Protein AF-A0A0R3MNR2-F1 (afdb_monomer)

Sequence (216 aa):
MFRMFRRSLAVFAILAAIIIAANYTPLLFLHSDQDNCAFGPVSNEQYRAYLREAKNRQRTKWSAFSRDDQGIGRELRSRLSDMDADGATVYERIAIMHAILRAIGAEYLSTDGRTEADPFEGARKRRRDVEFHYRVDINRLVFFQPYPRQEWIIATIQDPDIPRPEITKLYGDRSISAAMVSIFDHPPLEFLTPSGQSCPPSPSPEAAARYQAKPK

pLDDT: mean 76.64, std 15.85, range [35.53, 97.81]

Solvent-accessible surface area (backbone atoms only — not comparable to full-atom values): 12356 Å² total; per-residue (Å²): 117,76,73,58,57,57,52,54,52,50,52,51,52,51,51,50,49,49,52,49,46,70,66,47,49,69,73,66,68,63,70,61,67,47,69,64,36,60,24,77,90,40,44,41,69,58,36,44,49,41,26,51,48,34,47,46,36,59,75,74,68,52,75,80,50,48,92,46,54,69,47,36,20,50,50,49,38,50,52,46,60,74,68,58,55,94,85,61,46,57,44,51,49,52,40,43,49,51,15,45,40,46,48,63,55,31,41,67,31,33,47,71,51,53,92,60,96,50,56,64,63,51,19,55,77,68,73,39,53,39,37,36,36,27,42,28,51,40,55,65,52,63,53,89,58,92,71,85,39,63,31,37,36,40,37,32,41,55,48,81,87,58,90,72,68,72,81,59,61,81,75,50,100,58,60,58,50,41,43,51,50,56,63,92,56,75,70,58,70,53,68,72,48,65,65,82,50,58,54,77,86,57,63,54,75,75,59,38,56,55,65,62,54,74,87,127

Radius of gyration: 20.12 Å; Cα contacts (8 Å, |Δi|>4): 292; chains: 1; bounding box: 70×40×53 Å

Nearest PDB structures (foldseek):
  2mab-assembly1_B  TM=4.133E-01  e=3.968E+00  Trichonephila antipodiana

Mean predicted aligned error: 9.87 Å

Structure (mmCIF, N/CA/C/O backbone):
data_AF-A0A0R3MNR2-F1
#
_entry.id   AF-A0A0R3MNR2-F1
#
loop_
_atom_site.group_PDB
_atom_site.id
_atom_site.type_symbol
_atom_site.label_atom_id
_atom_site.label_alt_id
_atom_site.label_comp_id
_atom_site.label_asym_id
_atom_site.label_entity_id
_atom_site.label_seq_id
_atom_site.pdbx_PDB_ins_code
_atom_site.Cartn_x
_atom_site.Cartn_y
_atom_site.Cartn_z
_atom_site.occupancy
_atom_site.B_iso_or_equiv
_atom_site.auth_seq_id
_atom_site.auth_comp_id
_atom_site.auth_asym_id
_atom_site.auth_atom_id
_atom_site.pdbx_PDB_model_num
ATOM 1 N N . MET A 1 1 ? 45.628 -11.496 -35.541 1.00 53.38 1 MET A N 1
ATOM 2 C CA . MET A 1 1 ? 44.150 -11.623 -35.494 1.00 53.38 1 MET A CA 1
ATOM 3 C C . MET A 1 1 ? 43.573 -11.897 -34.101 1.00 53.38 1 MET A C 1
ATOM 5 O O . MET A 1 1 ? 42.628 -11.215 -33.731 1.00 53.38 1 MET A O 1
ATOM 9 N N . PHE A 1 2 ? 44.141 -12.791 -33.279 1.00 54.56 2 PHE A N 1
ATOM 10 C CA . PHE A 1 2 ? 43.590 -13.136 -31.947 1.00 54.56 2 PHE A CA 1
ATOM 11 C C . PHE A 1 2 ? 43.457 -11.977 -30.928 1.00 54.56 2 PHE A C 1
ATOM 13 O O . PHE A 1 2 ? 42.582 -12.011 -30.065 1.00 54.56 2 PHE A O 1
ATOM 20 N N . ARG A 1 3 ? 44.281 -10.920 -31.022 1.00 53.53 3 ARG A N 1
ATOM 21 C CA . ARG A 1 3 ? 44.210 -9.747 -30.121 1.00 53.53 3 ARG A CA 1
ATOM 22 C C . ARG A 1 3 ? 43.017 -8.814 -30.386 1.00 53.53 3 ARG A C 1
ATOM 24 O O . ARG A 1 3 ? 42.572 -8.164 -29.446 1.00 53.53 3 ARG A O 1
ATOM 31 N N . MET A 1 4 ? 42.497 -8.745 -31.617 1.00 56.50 4 MET A N 1
ATOM 32 C CA . MET A 1 4 ? 41.322 -7.911 -31.935 1.00 56.50 4 MET A CA 1
ATOM 33 C C . MET A 1 4 ? 40.029 -8.549 -31.419 1.00 56.50 4 MET A C 1
ATOM 35 O O . MET A 1 4 ? 39.256 -7.875 -30.749 1.00 56.50 4 MET A O 1
ATOM 39 N N . PHE A 1 5 ? 39.853 -9.860 -31.612 1.00 56.31 5 PHE A N 1
ATOM 40 C CA . PHE A 1 5 ? 38.671 -10.592 -31.136 1.00 56.31 5 PHE A CA 1
ATOM 41 C C . PHE A 1 5 ? 38.479 -10.515 -29.614 1.00 56.31 5 PHE A C 1
ATOM 43 O O . PHE A 1 5 ? 37.359 -10.342 -29.137 1.00 56.31 5 PHE A O 1
ATOM 50 N N . ARG A 1 6 ? 39.572 -10.564 -28.838 1.00 63.09 6 ARG A N 1
ATOM 51 C CA . ARG A 1 6 ? 39.517 -10.408 -27.373 1.00 63.09 6 ARG A CA 1
ATOM 52 C C . ARG A 1 6 ? 39.057 -9.019 -26.922 1.00 63.09 6 ARG A C 1
ATOM 54 O O . ARG A 1 6 ? 38.398 -8.914 -25.894 1.00 63.09 6 ARG A O 1
ATOM 61 N N . ARG A 1 7 ? 39.387 -7.963 -27.675 1.00 68.81 7 ARG A N 1
ATOM 62 C CA . ARG A 1 7 ? 38.968 -6.589 -27.351 1.00 68.81 7 ARG A CA 1
ATOM 63 C C . ARG A 1 7 ? 37.484 -6.378 -27.637 1.00 68.81 7 ARG A C 1
ATOM 65 O O . ARG A 1 7 ? 36.794 -5.810 -26.801 1.00 68.81 7 ARG A O 1
ATOM 72 N N . SER A 1 8 ? 36.982 -6.900 -28.755 1.00 73.44 8 SER A N 1
ATOM 73 C CA . SER A 1 8 ? 35.558 -6.819 -29.099 1.00 73.44 8 SER A CA 1
ATOM 74 C C . SER A 1 8 ? 34.682 -7.568 -28.093 1.00 73.44 8 SER A C 1
ATOM 76 O O . SER A 1 8 ? 33.696 -7.015 -27.620 1.00 73.44 8 SER A O 1
ATOM 78 N N . LEU A 1 9 ? 35.074 -8.784 -27.693 1.00 80.44 9 LEU A N 1
ATOM 79 C CA . LEU A 1 9 ? 34.331 -9.563 -26.696 1.00 80.44 9 LEU A CA 1
ATOM 80 C C . LEU A 1 9 ? 34.280 -8.859 -25.330 1.00 80.44 9 LEU A C 1
ATOM 82 O O . LEU A 1 9 ? 33.235 -8.847 -24.686 1.00 80.44 9 LEU A O 1
ATOM 86 N N . ALA A 1 10 ? 35.385 -8.233 -24.909 1.00 81.88 10 ALA A N 1
ATOM 87 C CA . ALA A 1 10 ? 35.429 -7.464 -23.668 1.00 81.88 10 ALA A CA 1
ATOM 88 C C . ALA A 1 10 ? 34.484 -6.251 -23.709 1.00 81.88 10 ALA A C 1
ATOM 90 O O . ALA A 1 10 ? 33.764 -6.011 -22.746 1.00 81.88 10 ALA A O 1
ATOM 91 N N . VAL A 1 11 ? 34.427 -5.527 -24.832 1.00 85.00 11 VAL A N 1
ATOM 92 C CA . VAL A 1 11 ? 33.500 -4.395 -25.008 1.00 85.00 11 VAL A CA 1
ATOM 93 C C . VAL A 1 11 ? 32.041 -4.859 -24.970 1.00 85.00 11 VAL A C 1
ATOM 95 O O . VAL A 1 11 ? 31.233 -4.247 -24.276 1.00 85.00 11 VAL A O 1
ATOM 98 N N . PHE A 1 12 ? 31.702 -5.964 -25.643 1.00 85.38 12 PHE A N 1
ATOM 99 C CA . PHE A 1 12 ? 30.352 -6.537 -25.580 1.00 85.38 12 PHE A CA 1
ATOM 100 C C . PHE A 1 12 ? 29.976 -6.999 -24.169 1.00 85.38 12 PHE A C 1
ATOM 102 O O . PHE A 1 12 ? 28.865 -6.727 -23.723 1.00 85.38 12 PHE A O 1
ATOM 109 N N . ALA A 1 13 ? 30.892 -7.648 -23.447 1.00 85.56 13 ALA A N 1
ATOM 110 C CA . ALA A 1 13 ? 30.656 -8.065 -22.068 1.00 85.56 13 ALA A CA 1
ATOM 111 C C . ALA A 1 13 ? 30.448 -6.864 -21.131 1.00 85.56 13 ALA A C 1
ATOM 113 O O . ALA A 1 13 ? 29.560 -6.905 -20.284 1.00 85.56 13 ALA A O 1
ATOM 114 N N . ILE A 1 14 ? 31.209 -5.779 -21.312 1.00 87.50 14 ILE A N 1
ATOM 115 C CA . ILE A 1 14 ? 31.038 -4.532 -20.552 1.00 87.50 14 ILE A CA 1
ATOM 116 C C . ILE A 1 14 ? 29.681 -3.895 -20.861 1.00 87.50 14 ILE A C 1
ATOM 118 O O . ILE A 1 14 ? 28.956 -3.544 -19.936 1.00 87.50 14 ILE A O 1
ATOM 122 N N . LEU A 1 15 ? 29.294 -3.788 -22.135 1.00 84.38 15 LEU A N 1
ATOM 123 C CA . LEU A 1 15 ? 27.984 -3.255 -22.524 1.00 84.38 15 LEU A CA 1
ATOM 124 C C . LEU A 1 15 ? 26.838 -4.105 -21.967 1.00 84.38 15 LEU A C 1
ATOM 126 O O . LEU A 1 15 ? 25.892 -3.557 -21.409 1.00 84.38 15 LEU A O 1
ATOM 130 N N . ALA A 1 16 ? 26.939 -5.432 -22.051 1.00 82.12 16 ALA A N 1
ATOM 131 C CA . ALA A 1 16 ? 25.956 -6.340 -21.473 1.00 82.12 16 ALA A CA 1
ATOM 132 C C . ALA A 1 16 ? 25.876 -6.183 -19.948 1.00 82.12 16 ALA A C 1
ATOM 134 O O . ALA A 1 16 ? 24.779 -6.087 -19.408 1.00 82.12 16 ALA A O 1
ATOM 135 N N . ALA A 1 17 ? 27.014 -6.082 -19.257 1.00 81.56 17 ALA A N 1
ATOM 136 C CA . ALA A 1 17 ? 27.056 -5.845 -17.818 1.00 81.56 17 ALA A CA 1
ATOM 137 C C . ALA A 1 17 ? 26.463 -4.482 -17.434 1.00 81.56 17 ALA A C 1
ATOM 139 O O . ALA A 1 17 ? 25.746 -4.412 -16.445 1.00 81.56 17 ALA A O 1
ATOM 140 N N . ILE A 1 18 ? 26.692 -3.421 -18.218 1.00 80.44 18 ILE A N 1
ATOM 141 C CA . ILE A 1 18 ? 26.084 -2.098 -18.001 1.00 80.44 18 ILE A CA 1
ATOM 142 C C . ILE A 1 18 ? 24.574 -2.161 -18.218 1.00 80.44 18 ILE A C 1
ATOM 144 O O . ILE A 1 18 ? 23.830 -1.640 -17.398 1.00 80.44 18 ILE A O 1
ATOM 148 N N . ILE A 1 19 ? 24.105 -2.820 -19.281 1.00 75.25 19 ILE A N 1
ATOM 149 C CA . ILE A 1 19 ? 22.671 -2.986 -19.545 1.00 75.25 19 ILE A CA 1
ATOM 150 C C . ILE A 1 19 ? 22.031 -3.795 -18.415 1.00 75.25 19 ILE A C 1
ATOM 152 O O . ILE A 1 19 ? 21.012 -3.374 -17.877 1.00 75.25 19 ILE A O 1
ATOM 156 N N . ILE A 1 20 ? 22.638 -4.906 -17.993 1.00 72.12 20 ILE A N 1
ATOM 157 C CA . ILE A 1 20 ? 22.158 -5.699 -16.857 1.00 72.12 20 ILE A CA 1
ATOM 158 C C . ILE A 1 20 ? 22.193 -4.856 -15.576 1.00 72.12 20 ILE A C 1
ATOM 160 O O . ILE A 1 20 ? 21.193 -4.776 -14.881 1.00 72.12 20 ILE A O 1
ATOM 164 N N . ALA A 1 21 ? 23.273 -4.147 -15.264 1.00 68.62 21 ALA A N 1
ATOM 165 C CA . ALA A 1 21 ? 23.332 -3.300 -14.076 1.00 68.62 21 ALA A CA 1
ATOM 166 C C . ALA A 1 21 ? 22.266 -2.193 -14.120 1.00 68.62 21 ALA A C 1
ATOM 168 O O . ALA A 1 21 ? 21.512 -2.037 -13.167 1.00 68.62 21 ALA A O 1
ATOM 169 N N . ALA A 1 22 ? 22.114 -1.476 -15.231 1.00 65.50 22 ALA A N 1
ATOM 170 C CA . ALA A 1 22 ? 21.114 -0.421 -15.383 1.00 65.50 22 ALA A CA 1
ATOM 171 C C . ALA A 1 22 ? 19.675 -0.961 -15.303 1.00 65.50 22 ALA A C 1
ATOM 173 O O . ALA A 1 22 ? 18.781 -0.282 -14.791 1.00 65.50 22 ALA A O 1
ATOM 174 N N . ASN A 1 23 ? 19.446 -2.196 -15.761 1.00 63.75 23 ASN A N 1
ATOM 175 C CA . ASN A 1 23 ? 18.142 -2.843 -15.677 1.00 63.75 23 ASN A CA 1
ATOM 176 C C . ASN A 1 23 ? 17.875 -3.422 -14.277 1.00 63.75 23 ASN A C 1
ATOM 178 O O . ASN A 1 23 ? 16.789 -3.263 -13.736 1.00 63.75 23 ASN A O 1
ATOM 182 N N . TYR A 1 24 ? 18.853 -4.026 -13.618 1.00 63.38 24 TYR A N 1
ATOM 183 C CA . TYR A 1 24 ? 18.610 -4.786 -12.393 1.00 63.38 24 TYR A CA 1
ATOM 184 C C . TYR A 1 24 ? 18.980 -4.029 -11.105 1.00 63.38 24 TYR A C 1
ATOM 186 O O . TYR A 1 24 ? 18.498 -4.401 -10.043 1.00 63.38 24 TYR A O 1
ATOM 194 N N . THR A 1 25 ? 19.732 -2.923 -11.163 1.00 59.62 25 THR A N 1
ATOM 195 C CA . THR A 1 25 ? 20.062 -2.100 -9.975 1.00 59.62 25 THR A CA 1
ATOM 196 C C . THR A 1 25 ? 18.818 -1.564 -9.247 1.00 59.62 25 THR A C 1
ATOM 198 O O . THR A 1 25 ? 18.767 -1.687 -8.025 1.00 59.62 25 THR A O 1
ATOM 201 N N . PRO A 1 26 ? 17.760 -1.066 -9.922 1.00 57.12 26 PRO A N 1
ATOM 202 C CA . PRO A 1 26 ? 16.519 -0.680 -9.239 1.00 57.12 26 PRO A CA 1
ATOM 203 C C . PRO A 1 26 ? 15.814 -1.841 -8.523 1.00 57.12 26 PRO A C 1
ATOM 205 O O . PRO A 1 26 ? 15.103 -1.617 -7.551 1.00 57.12 26 PRO A O 1
ATOM 208 N N . LEU A 1 27 ? 16.043 -3.090 -8.948 1.00 55.19 27 LEU A N 1
ATOM 209 C CA . LEU A 1 27 ? 15.516 -4.273 -8.261 1.00 55.19 27 LEU A CA 1
ATOM 210 C C . LEU A 1 27 ? 16.277 -4.590 -6.963 1.00 55.19 27 LEU A C 1
ATOM 212 O O . LEU A 1 27 ? 15.741 -5.324 -6.132 1.00 55.19 27 LEU A O 1
ATOM 216 N N . LEU A 1 28 ? 17.489 -4.043 -6.794 1.00 54.34 28 LEU A N 1
ATOM 217 C CA . LEU A 1 28 ? 18.332 -4.193 -5.604 1.00 54.34 28 LEU A CA 1
ATOM 218 C C . LEU A 1 28 ? 18.049 -3.130 -4.533 1.00 54.34 28 LEU A C 1
ATOM 220 O O . LEU A 1 28 ? 18.380 -3.358 -3.371 1.00 54.34 28 LEU A O 1
ATOM 224 N N . PHE A 1 29 ? 17.393 -2.016 -4.884 1.00 56.44 29 PHE A N 1
ATOM 225 C CA . PHE A 1 29 ? 16.859 -1.044 -3.922 1.00 56.44 29 PHE A CA 1
ATOM 226 C C . PHE A 1 29 ? 15.592 -1.595 -3.254 1.00 56.44 29 PHE A C 1
ATOM 228 O O . PHE A 1 29 ? 14.466 -1.140 -3.444 1.00 56.44 29 PHE A O 1
ATOM 235 N N . LEU A 1 30 ? 15.793 -2.646 -2.468 1.00 60.19 30 LEU A N 1
ATOM 236 C CA . LEU A 1 30 ? 14.809 -3.208 -1.565 1.00 60.19 30 LEU A CA 1
ATOM 237 C C . LEU A 1 30 ? 14.831 -2.323 -0.320 1.00 60.19 30 LEU A C 1
ATOM 239 O O . LEU A 1 30 ? 15.640 -2.561 0.567 1.00 60.19 30 LEU A O 1
ATOM 243 N N . HIS A 1 31 ? 13.998 -1.282 -0.264 1.00 68.94 31 HIS A N 1
ATOM 244 C CA . HIS A 1 31 ? 13.819 -0.459 0.939 1.00 68.94 31 HIS A CA 1
ATOM 245 C C . HIS A 1 31 ? 13.258 -1.324 2.081 1.00 68.94 31 HIS A C 1
ATOM 247 O O . HIS A 1 31 ? 12.053 -1.346 2.334 1.00 68.94 31 HIS A O 1
ATOM 253 N N . SER A 1 32 ? 14.125 -2.116 2.716 1.00 76.31 32 SER A N 1
ATOM 254 C CA . SER A 1 32 ? 13.782 -3.112 3.735 1.00 76.31 32 SER A CA 1
ATOM 255 C C . SER A 1 32 ? 13.195 -2.475 4.981 1.00 76.31 32 SER A C 1
ATOM 257 O O . SER A 1 32 ? 12.468 -3.130 5.720 1.00 76.31 32 SER A O 1
ATOM 259 N N . ASP A 1 33 ? 13.467 -1.191 5.190 1.00 83.75 33 ASP A N 1
ATOM 260 C CA . ASP A 1 33 ? 12.947 -0.427 6.316 1.00 83.75 33 ASP A CA 1
ATOM 261 C C . ASP A 1 33 ? 11.413 -0.342 6.273 1.00 83.75 33 ASP A C 1
ATOM 263 O O . ASP A 1 33 ? 10.767 -0.377 7.318 1.00 83.75 33 ASP A O 1
ATOM 267 N N . GLN A 1 34 ? 10.806 -0.378 5.078 1.00 88.50 34 GLN A N 1
ATOM 268 C CA . GLN A 1 34 ? 9.345 -0.413 4.911 1.00 88.50 34 GLN A CA 1
ATOM 269 C C . GLN A 1 34 ? 8.722 -1.777 5.279 1.00 88.50 34 GLN A C 1
ATOM 271 O O . GLN A 1 34 ? 7.514 -1.903 5.480 1.00 88.50 34 GLN A O 1
ATOM 276 N N . ASP A 1 35 ? 9.533 -2.829 5.416 1.00 91.06 35 ASP A N 1
ATOM 277 C CA . ASP A 1 35 ? 9.077 -4.127 5.930 1.00 91.06 35 ASP A CA 1
ATOM 278 C C . ASP A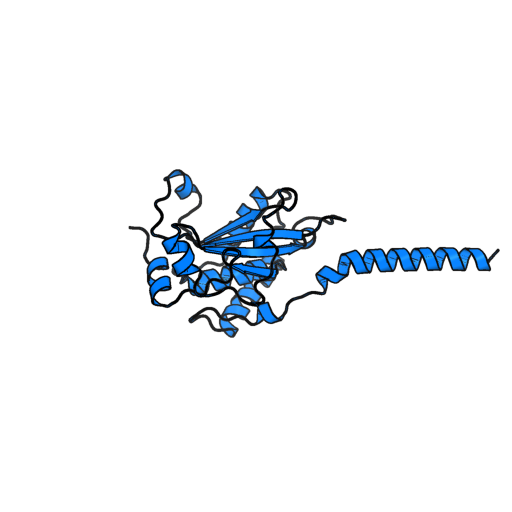 1 35 ? 9.053 -4.135 7.480 1.00 91.06 35 ASP A C 1
ATOM 280 O O . ASP A 1 35 ? 8.593 -5.106 8.089 1.00 91.06 35 ASP A O 1
ATOM 284 N N . ASN A 1 36 ? 9.486 -3.039 8.124 1.00 93.69 36 ASN A N 1
ATOM 285 C CA . ASN A 1 36 ? 9.532 -2.865 9.579 1.00 93.69 36 ASN A CA 1
ATOM 286 C C . ASN A 1 36 ? 8.519 -1.829 10.126 1.00 93.69 36 ASN A C 1
ATOM 288 O O . ASN A 1 36 ? 8.674 -1.334 11.241 1.00 93.69 36 ASN A O 1
ATOM 292 N N . CYS A 1 37 ? 7.456 -1.527 9.377 1.00 94.00 37 CYS A N 1
ATOM 293 C CA . CYS A 1 37 ? 6.426 -0.567 9.787 1.00 94.00 37 CYS A CA 1
ATOM 294 C C . CYS A 1 37 ? 5.511 -1.060 10.920 1.00 94.00 37 CYS A C 1
ATOM 296 O O . CYS A 1 37 ? 5.393 -2.262 11.168 1.00 94.00 37 CYS A O 1
ATOM 298 N N . ALA A 1 38 ? 4.842 -0.112 11.579 1.00 94.31 38 ALA A N 1
ATOM 299 C CA . ALA A 1 38 ? 3.740 -0.319 12.517 1.00 94.31 38 ALA A CA 1
ATOM 300 C C . ALA A 1 38 ? 2.627 0.698 12.214 1.00 94.31 38 ALA A C 1
ATOM 302 O O . ALA A 1 38 ? 2.918 1.791 11.723 1.00 94.31 38 ALA A O 1
ATOM 303 N N . PHE A 1 39 ? 1.371 0.342 12.493 1.00 93.62 39 PHE A N 1
ATOM 304 C CA . PHE A 1 39 ? 0.206 1.134 12.089 1.00 93.62 39 PHE A CA 1
ATOM 305 C C . PHE A 1 39 ? -0.785 1.299 13.242 1.00 93.62 39 PHE A C 1
ATOM 307 O O . PHE A 1 39 ? -1.653 0.452 13.453 1.00 93.62 39 PHE A O 1
ATOM 314 N N . GLY A 1 40 ? -0.649 2.380 14.013 1.00 91.19 40 GLY A N 1
ATOM 315 C CA . GLY A 1 40 ? -1.447 2.596 15.223 1.00 91.19 40 GLY A CA 1
ATOM 316 C C . GLY A 1 40 ? -1.344 1.394 16.184 1.00 91.19 40 GLY A C 1
ATOM 317 O O . GLY A 1 40 ? -0.238 1.091 16.629 1.00 91.19 40 GLY A O 1
ATOM 318 N N . PRO A 1 41 ? -2.450 0.689 16.499 1.00 95.06 41 PRO A N 1
ATOM 319 C CA . PRO A 1 41 ? -2.441 -0.510 17.339 1.00 95.06 41 PRO A CA 1
ATOM 320 C C . PRO A 1 41 ? -1.863 -1.760 16.649 1.00 95.06 41 PRO A C 1
ATOM 322 O O . PRO A 1 41 ? -1.574 -2.741 17.331 1.00 95.06 41 PRO A O 1
ATOM 325 N N . VAL A 1 42 ? -1.685 -1.757 15.323 1.00 96.19 42 VAL A N 1
ATOM 326 C CA . VAL A 1 42 ? -1.079 -2.881 14.596 1.00 96.19 42 VAL A CA 1
ATOM 327 C C . VAL A 1 42 ? 0.430 -2.844 14.803 1.00 96.19 42 VAL A C 1
ATOM 329 O O . VAL A 1 42 ? 1.134 -1.989 14.256 1.00 96.19 42 VAL A O 1
ATOM 332 N N . SER A 1 43 ? 0.932 -3.793 15.591 1.00 96.88 43 SER A N 1
ATOM 333 C CA . SER A 1 43 ? 2.360 -3.921 15.876 1.00 96.88 43 SER A CA 1
ATOM 334 C C . SER A 1 43 ? 3.160 -4.298 14.625 1.00 96.88 43 SER A C 1
ATOM 336 O O . SER A 1 43 ? 2.622 -4.816 13.641 1.00 96.88 43 SER A O 1
ATOM 338 N N . ASN A 1 44 ? 4.481 -4.101 14.674 1.00 96.81 44 ASN A N 1
ATOM 339 C CA . ASN A 1 44 ? 5.351 -4.547 13.589 1.00 96.81 44 ASN A CA 1
ATOM 340 C C . ASN A 1 44 ? 5.245 -6.058 13.328 1.00 96.81 44 ASN A C 1
ATOM 342 O O . ASN A 1 44 ? 5.229 -6.490 12.177 1.00 96.81 44 ASN A O 1
ATOM 346 N N . GLU A 1 45 ? 5.146 -6.867 14.382 1.00 97.56 45 GLU A N 1
ATOM 347 C CA . GLU A 1 45 ? 5.020 -8.317 14.252 1.00 97.56 45 GLU A CA 1
ATOM 348 C C . GLU A 1 45 ? 3.743 -8.704 13.497 1.00 97.56 45 GLU A C 1
ATOM 350 O O . GLU A 1 45 ? 3.796 -9.502 12.556 1.00 97.56 45 GLU A O 1
ATOM 355 N N . GLN A 1 46 ? 2.617 -8.073 13.844 1.00 97.38 46 GLN A N 1
ATOM 356 C CA . GLN A 1 46 ? 1.340 -8.293 13.170 1.00 97.38 46 GLN A CA 1
ATOM 357 C C . GLN A 1 46 ? 1.396 -7.841 11.704 1.00 97.38 46 GLN A C 1
ATOM 359 O O . GLN A 1 46 ? 0.996 -8.586 10.810 1.00 97.38 46 GLN A O 1
ATOM 364 N N . TYR A 1 47 ? 1.978 -6.673 11.423 1.00 97.38 47 TYR A N 1
ATOM 365 C CA . TYR A 1 47 ? 2.202 -6.226 10.046 1.00 97.38 47 TYR A CA 1
ATOM 366 C C . TYR A 1 47 ? 3.070 -7.213 9.245 1.00 97.38 47 TYR A C 1
ATOM 368 O O . TYR A 1 47 ? 2.734 -7.579 8.116 1.00 97.38 47 TYR A O 1
ATOM 376 N N . ARG A 1 48 ? 4.162 -7.721 9.826 1.00 97.00 48 ARG A N 1
ATOM 377 C CA . ARG A 1 48 ? 5.022 -8.716 9.167 1.00 97.00 48 ARG A CA 1
ATOM 378 C C . ARG A 1 48 ? 4.304 -10.041 8.929 1.00 97.00 48 ARG A C 1
ATOM 380 O O . ARG A 1 48 ? 4.655 -10.747 7.979 1.00 97.00 48 ARG A O 1
ATOM 387 N N . ALA A 1 49 ? 3.311 -10.391 9.746 1.00 97.81 49 ALA A N 1
ATOM 388 C CA . ALA A 1 49 ? 2.427 -11.517 9.472 1.00 97.81 49 ALA A CA 1
ATOM 389 C C . ALA A 1 49 ? 1.578 -11.259 8.214 1.00 97.81 49 ALA A C 1
ATOM 391 O O . ALA A 1 49 ? 1.583 -12.103 7.317 1.00 97.81 49 ALA A O 1
ATOM 392 N N . TYR A 1 50 ? 0.970 -10.072 8.075 1.00 97.31 50 TYR A N 1
ATOM 393 C CA . TYR A 1 50 ? 0.252 -9.685 6.851 1.00 97.31 50 TYR A CA 1
ATOM 394 C C . TYR A 1 50 ? 1.157 -9.703 5.615 1.00 97.31 50 TYR A C 1
ATOM 396 O O . TYR A 1 50 ? 0.789 -10.280 4.594 1.00 97.31 50 TYR A O 1
ATOM 404 N N . LEU A 1 51 ? 2.372 -9.154 5.699 1.00 97.00 51 LEU A N 1
ATOM 405 C CA . LEU A 1 51 ? 3.325 -9.161 4.582 1.00 97.00 51 LEU A CA 1
ATOM 406 C C . LEU A 1 51 ? 3.723 -10.580 4.161 1.00 97.00 51 LEU A C 1
ATOM 408 O O . LEU A 1 51 ? 3.835 -10.880 2.971 1.00 97.00 51 LEU A O 1
ATOM 412 N N . ARG A 1 52 ? 3.948 -11.468 5.132 1.00 97.31 52 ARG A N 1
ATOM 413 C CA . ARG A 1 52 ? 4.278 -12.871 4.866 1.00 97.31 52 ARG A CA 1
ATOM 414 C C . ARG A 1 52 ? 3.121 -13.586 4.183 1.00 97.31 52 ARG A C 1
ATOM 416 O O . ARG A 1 52 ? 3.359 -14.309 3.218 1.00 97.31 52 ARG A O 1
ATOM 423 N N . GLU A 1 53 ? 1.901 -13.347 4.649 1.00 97.62 53 GLU A N 1
ATOM 424 C CA . GLU A 1 53 ? 0.693 -13.912 4.059 1.00 97.62 53 GLU A CA 1
ATOM 425 C C . GLU A 1 53 ? 0.470 -13.393 2.633 1.00 97.62 53 GLU A C 1
ATOM 427 O O . GLU A 1 53 ? 0.271 -14.189 1.717 1.00 97.62 53 GLU A O 1
ATOM 432 N N . ALA A 1 54 ? 0.630 -12.089 2.395 1.00 96.44 54 ALA A N 1
ATOM 433 C CA . ALA A 1 54 ? 0.565 -11.506 1.056 1.00 96.44 54 ALA A CA 1
ATOM 434 C C . ALA A 1 54 ? 1.604 -12.136 0.107 1.00 96.44 54 ALA A C 1
ATOM 436 O O . ALA A 1 54 ? 1.263 -12.578 -0.990 1.00 96.44 54 ALA A O 1
ATOM 437 N N . LYS A 1 55 ? 2.866 -12.266 0.546 1.00 95.25 55 LYS A N 1
ATOM 438 C CA . LYS A 1 55 ? 3.939 -12.934 -0.222 1.00 95.25 55 LYS A CA 1
ATOM 439 C C . LYS A 1 55 ? 3.662 -14.424 -0.453 1.00 95.25 55 LYS A C 1
ATOM 441 O O . LYS A 1 55 ? 4.163 -14.994 -1.424 1.00 95.25 55 LYS A O 1
ATOM 446 N N . ASN A 1 56 ? 2.943 -15.086 0.452 1.00 97.00 56 ASN A N 1
ATOM 447 C CA . ASN A 1 56 ? 2.538 -16.481 0.295 1.00 97.00 56 ASN A CA 1
ATOM 448 C C . ASN A 1 56 ? 1.425 -16.608 -0.753 1.00 97.00 56 ASN A C 1
ATOM 450 O O . ASN A 1 56 ? 1.561 -17.378 -1.703 1.00 97.00 56 ASN A O 1
ATOM 454 N N . ARG A 1 57 ? 0.368 -15.796 -0.646 1.00 97.06 57 ARG A N 1
ATOM 455 C CA . ARG A 1 57 ? -0.750 -15.785 -1.602 1.00 97.06 57 ARG A CA 1
ATOM 456 C C . ARG A 1 57 ? -0.326 -15.358 -2.994 1.00 97.06 57 ARG A C 1
ATOM 458 O O . ARG A 1 57 ? -0.766 -15.971 -3.957 1.00 97.06 57 ARG A O 1
ATOM 465 N N . GLN A 1 58 ? 0.588 -14.400 -3.117 1.00 93.19 58 GLN A N 1
ATOM 466 C CA . GLN A 1 58 ? 1.184 -14.036 -4.404 1.00 93.19 58 GLN A CA 1
ATOM 467 C C . GLN A 1 58 ? 1.849 -15.230 -5.104 1.00 93.19 58 GLN A C 1
ATOM 469 O O . GLN A 1 58 ? 1.844 -15.298 -6.327 1.00 93.19 58 GLN A O 1
ATOM 474 N N . ARG A 1 59 ? 2.423 -16.170 -4.341 1.00 91.38 59 ARG A N 1
ATOM 475 C CA . ARG A 1 59 ? 3.093 -17.359 -4.886 1.00 91.38 59 ARG A CA 1
ATOM 476 C C . ARG A 1 59 ? 2.148 -18.528 -5.146 1.00 91.38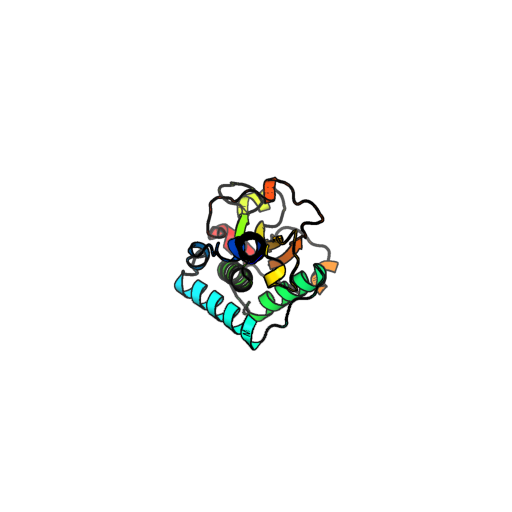 59 ARG A C 1
ATOM 478 O O . ARG A 1 59 ? 2.442 -19.341 -6.013 1.00 91.38 59 ARG A O 1
ATOM 485 N N . THR A 1 60 ? 1.067 -18.644 -4.378 1.00 94.00 60 THR A N 1
ATOM 486 C CA . THR A 1 60 ? 0.248 -19.870 -4.335 1.00 94.00 60 THR A CA 1
ATOM 487 C C . THR A 1 60 ? -1.188 -19.697 -4.818 1.00 94.00 60 THR A C 1
ATOM 489 O O . THR A 1 60 ? -1.805 -20.684 -5.207 1.00 94.00 60 THR A O 1
ATOM 492 N N . LYS A 1 61 ? -1.736 -18.477 -4.789 1.00 94.69 61 LYS A N 1
ATOM 493 C CA . LYS A 1 61 ? -3.174 -18.225 -4.968 1.00 94.69 61 LYS A CA 1
ATOM 494 C C . LYS A 1 61 ? -3.488 -17.134 -5.986 1.00 94.69 61 LYS A C 1
ATOM 496 O O . LYS A 1 61 ? -4.381 -17.313 -6.807 1.00 94.69 61 LYS A O 1
ATOM 501 N N . TRP A 1 62 ? -2.831 -15.982 -5.899 1.00 94.00 62 TRP A N 1
ATOM 502 C CA . TRP A 1 62 ? -3.158 -14.844 -6.753 1.00 94.00 62 TRP A CA 1
ATOM 503 C C . TRP A 1 62 ? -2.652 -15.069 -8.169 1.00 94.00 62 TRP A C 1
ATOM 505 O O . TRP A 1 62 ? -1.505 -15.461 -8.379 1.00 94.00 62 TRP A O 1
ATOM 515 N N . SER A 1 63 ? -3.510 -14.778 -9.141 1.00 89.25 63 SER A N 1
ATOM 516 C CA . SER A 1 63 ? -3.122 -14.777 -10.541 1.00 89.25 63 SER A CA 1
ATOM 517 C C . SER A 1 63 ? -2.086 -13.688 -10.825 1.00 89.25 63 SER A C 1
ATOM 519 O O . SER A 1 63 ? -1.985 -12.678 -10.112 1.00 89.25 63 SER A O 1
ATOM 521 N N . ALA A 1 64 ? -1.342 -13.898 -11.913 1.00 87.31 64 ALA A N 1
ATOM 522 C CA . ALA A 1 64 ? -0.539 -12.850 -12.526 1.00 87.31 64 ALA A CA 1
ATOM 523 C C . ALA A 1 64 ? -1.407 -11.625 -12.834 1.00 87.31 64 ALA A C 1
ATOM 525 O O . ALA A 1 64 ? -2.624 -11.749 -12.999 1.00 87.31 64 ALA A O 1
ATOM 526 N N . PHE A 1 65 ? -0.768 -10.459 -12.886 1.00 86.12 65 PHE A N 1
ATOM 527 C CA . PHE A 1 65 ? -1.486 -9.242 -13.204 1.00 86.12 65 PHE A CA 1
ATOM 528 C C . PHE A 1 65 ? -1.897 -9.183 -14.682 1.00 86.12 65 PHE A C 1
ATOM 530 O O . PHE A 1 65 ? -1.242 -9.761 -15.554 1.00 86.12 65 PHE A O 1
ATOM 537 N N . SER A 1 66 ? -2.966 -8.445 -14.957 1.00 83.69 66 SER A N 1
ATOM 538 C CA . SER A 1 66 ? -3.369 -8.026 -16.297 1.00 83.69 66 SER A CA 1
ATOM 539 C C . SER A 1 66 ? -2.332 -7.079 -16.923 1.00 83.69 66 SER A C 1
ATOM 541 O O . SER A 1 66 ? -1.483 -6.514 -16.238 1.00 83.69 66 SER A O 1
ATOM 543 N N . ARG A 1 67 ? -2.385 -6.911 -18.253 1.00 78.31 67 ARG A N 1
ATOM 544 C CA . ARG A 1 67 ? -1.472 -6.023 -19.008 1.00 78.31 67 ARG A CA 1
ATOM 545 C C . ARG A 1 67 ? -1.939 -4.573 -19.093 1.00 78.31 67 ARG A C 1
ATOM 547 O O . ARG A 1 67 ? -1.182 -3.745 -19.583 1.00 78.31 67 ARG A O 1
ATOM 554 N N . ASP A 1 68 ? -3.161 -4.294 -18.659 1.00 79.06 68 ASP A N 1
ATOM 555 C CA . ASP A 1 68 ? -3.759 -2.965 -18.631 1.00 79.06 68 ASP A CA 1
ATOM 556 C C . ASP A 1 68 ? -3.982 -2.480 -17.192 1.00 79.06 68 ASP A C 1
ATOM 558 O O . ASP A 1 68 ? -4.294 -3.264 -16.288 1.00 79.06 68 ASP A O 1
ATOM 562 N N . ASP A 1 69 ? -3.876 -1.167 -17.000 1.00 72.12 69 ASP A N 1
ATOM 563 C CA . ASP A 1 69 ? -3.970 -0.498 -15.698 1.00 72.12 69 ASP A CA 1
ATOM 564 C C . ASP A 1 69 ? -5.301 -0.779 -14.989 1.00 72.12 69 ASP A C 1
ATOM 566 O O . ASP A 1 69 ? -5.350 -0.969 -13.769 1.00 72.12 69 ASP A O 1
ATOM 570 N N . GLN A 1 70 ? -6.403 -0.853 -15.746 1.00 75.94 70 GLN A N 1
ATOM 571 C CA . GLN A 1 70 ? -7.722 -1.137 -15.180 1.00 75.94 70 GLN A CA 1
ATOM 572 C C . GLN A 1 70 ? -7.792 -2.559 -14.615 1.00 75.94 70 GLN A C 1
ATOM 574 O O . GLN A 1 70 ? -8.361 -2.770 -13.539 1.00 75.94 70 GLN A O 1
ATOM 579 N N . GLY A 1 71 ? -7.226 -3.534 -15.327 1.00 80.06 71 GLY A N 1
ATOM 580 C CA . GLY A 1 71 ? -7.067 -4.909 -14.870 1.00 80.06 71 GLY A CA 1
ATOM 581 C C . GLY A 1 71 ? -6.226 -5.002 -13.607 1.00 80.06 71 GLY A C 1
ATOM 582 O O . GLY A 1 71 ? -6.683 -5.594 -12.627 1.00 80.06 71 GLY A O 1
ATOM 583 N N . ILE A 1 72 ? -5.084 -4.314 -13.571 1.00 80.12 72 ILE A N 1
ATOM 584 C CA . ILE A 1 72 ? -4.218 -4.277 -12.386 1.00 80.12 72 ILE A CA 1
ATOM 585 C C . ILE A 1 72 ? -4.957 -3.685 -11.183 1.00 80.12 72 ILE A C 1
ATOM 587 O O . ILE A 1 72 ? -4.960 -4.277 -10.103 1.00 80.12 72 ILE A O 1
ATOM 591 N N . GLY A 1 73 ? -5.662 -2.565 -11.361 1.00 79.06 73 GLY A N 1
ATOM 592 C CA . GLY A 1 73 ? -6.470 -1.963 -10.299 1.00 79.06 73 GLY A CA 1
ATOM 593 C C . GLY A 1 73 ? -7.605 -2.874 -9.808 1.00 79.06 73 GLY A C 1
ATOM 594 O O . GLY A 1 73 ? -7.917 -2.896 -8.615 1.00 79.06 73 GLY A O 1
ATOM 595 N N . ARG A 1 74 ? -8.243 -3.656 -10.693 1.00 81.62 74 ARG A N 1
ATOM 596 C CA . ARG A 1 74 ? -9.234 -4.678 -10.290 1.00 81.62 74 ARG A CA 1
ATOM 597 C C . ARG A 1 74 ? -8.589 -5.792 -9.470 1.00 81.62 74 ARG A C 1
ATOM 599 O O . ARG A 1 74 ? -9.136 -6.186 -8.443 1.00 81.62 74 ARG A O 1
ATOM 606 N N . GLU A 1 75 ? -7.428 -6.278 -9.887 1.00 87.00 75 GLU A N 1
ATOM 607 C CA . GLU A 1 75 ? -6.718 -7.360 -9.205 1.00 87.00 75 GLU A CA 1
ATOM 608 C C . GLU A 1 75 ? -6.174 -6.914 -7.847 1.00 87.00 75 GLU A C 1
ATOM 610 O O . GLU A 1 75 ? -6.342 -7.637 -6.870 1.00 87.00 75 GLU A O 1
ATOM 615 N N . LEU A 1 76 ? -5.608 -5.707 -7.733 1.00 86.75 76 LEU A N 1
ATOM 616 C CA . LEU A 1 76 ? -5.199 -5.138 -6.444 1.00 86.75 76 LEU A CA 1
ATOM 617 C C . LEU A 1 76 ? -6.379 -5.048 -5.473 1.00 86.75 76 LEU A C 1
ATOM 619 O O . LEU A 1 76 ? -6.263 -5.478 -4.325 1.00 86.75 76 LEU A O 1
ATOM 623 N N . ARG A 1 77 ? -7.538 -4.568 -5.941 1.00 84.00 77 ARG A N 1
ATOM 624 C CA . ARG A 1 77 ? -8.769 -4.548 -5.138 1.00 84.00 77 ARG A CA 1
ATOM 625 C C . ARG A 1 77 ? -9.229 -5.948 -4.748 1.00 84.00 77 ARG A C 1
ATOM 627 O O . ARG A 1 77 ? -9.617 -6.152 -3.604 1.00 84.00 77 ARG A O 1
ATOM 634 N N . SER A 1 78 ? -9.140 -6.924 -5.651 1.00 85.44 78 SER A N 1
ATOM 635 C CA . SER A 1 78 ? -9.464 -8.319 -5.334 1.00 85.44 78 SER A CA 1
ATOM 636 C C . SER A 1 78 ? -8.522 -8.909 -4.281 1.00 85.44 78 SER A C 1
ATOM 638 O O . SER A 1 78 ? -8.974 -9.665 -3.427 1.00 85.44 78 SER A O 1
ATOM 640 N N . ARG A 1 79 ? -7.227 -8.574 -4.313 1.00 90.25 79 ARG A N 1
ATOM 641 C CA . ARG A 1 79 ? -6.234 -9.034 -3.325 1.00 90.25 79 ARG A CA 1
ATOM 642 C C . ARG A 1 79 ? -6.459 -8.401 -1.962 1.00 90.25 79 ARG A C 1
ATOM 644 O O . ARG A 1 79 ? -6.392 -9.098 -0.954 1.00 90.25 79 ARG A O 1
ATOM 651 N N . LEU A 1 80 ? -6.784 -7.107 -1.940 1.00 87.81 80 LEU A N 1
ATOM 652 C CA . LEU A 1 80 ? -7.227 -6.436 -0.724 1.00 87.81 80 LEU A CA 1
ATOM 653 C C . LEU A 1 80 ? -8.484 -7.115 -0.191 1.00 87.81 80 LEU A C 1
ATOM 655 O O . LEU A 1 80 ? -8.509 -7.498 0.968 1.00 87.81 80 LEU A O 1
ATOM 659 N N . SER A 1 81 ? -9.46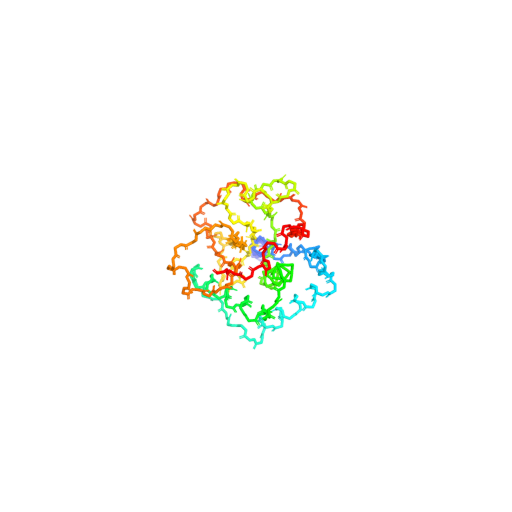2 -7.374 -1.060 1.00 85.94 81 SER A N 1
ATOM 660 C CA . SER A 1 81 ? -10.706 -8.041 -0.692 1.00 85.94 81 SER A CA 1
ATOM 661 C C . SER A 1 81 ? -10.511 -9.437 -0.093 1.00 85.94 81 SER A C 1
ATOM 663 O O . SER A 1 81 ? -11.312 -9.868 0.730 1.00 85.94 81 SER A O 1
ATOM 665 N N . ASP A 1 82 ? -9.483 -10.148 -0.549 1.00 90.62 82 ASP A N 1
ATOM 666 C CA . ASP A 1 82 ? -9.130 -11.502 -0.129 1.00 90.62 82 ASP A CA 1
ATOM 667 C C . ASP A 1 82 ? -8.411 -11.537 1.233 1.00 90.62 82 ASP A C 1
ATOM 669 O O . ASP A 1 82 ? -8.514 -12.526 1.961 1.00 90.62 82 ASP A O 1
ATOM 673 N N . MET A 1 83 ? -7.664 -10.484 1.582 1.00 90.62 83 MET A N 1
ATOM 674 C CA . MET A 1 83 ? -6.933 -10.385 2.855 1.00 90.62 83 MET A CA 1
ATOM 675 C C . MET A 1 83 ? -7.666 -9.590 3.937 1.00 90.62 83 MET A C 1
ATOM 677 O O . MET A 1 83 ? -7.425 -9.810 5.120 1.00 90.62 83 MET A O 1
ATOM 681 N N . ASP A 1 84 ? -8.522 -8.658 3.538 1.00 84.94 84 ASP A N 1
ATOM 682 C CA . ASP A 1 84 ? -9.304 -7.800 4.419 1.00 84.94 84 ASP A CA 1
ATOM 683 C C . ASP A 1 84 ? -10.464 -8.595 5.029 1.00 84.94 84 ASP A C 1
ATOM 685 O O . ASP A 1 84 ? -11.458 -8.885 4.355 1.00 84.94 84 ASP A O 1
ATOM 689 N N . ALA A 1 85 ? -10.287 -8.980 6.294 1.00 78.25 85 ALA A N 1
ATOM 690 C CA . ALA A 1 85 ? -11.270 -9.719 7.071 1.00 78.25 85 ALA A CA 1
ATOM 691 C C . ALA A 1 85 ? -12.481 -8.846 7.436 1.00 78.25 85 ALA A C 1
ATOM 693 O O . ALA A 1 85 ? -12.371 -7.630 7.625 1.00 78.25 85 ALA A O 1
ATOM 694 N N . ASP A 1 86 ? -13.641 -9.482 7.600 1.00 76.69 86 ASP A N 1
ATOM 695 C CA . ASP A 1 86 ? -14.836 -8.799 8.090 1.00 76.69 86 ASP A CA 1
ATOM 696 C C . ASP A 1 86 ? -14.565 -8.185 9.471 1.00 76.69 86 ASP A C 1
ATOM 698 O O . ASP A 1 86 ? -14.145 -8.865 10.406 1.00 76.69 86 ASP A O 1
ATOM 702 N N . GLY A 1 87 ? -14.798 -6.876 9.593 1.00 76.31 87 GLY A N 1
ATOM 703 C CA . GLY A 1 87 ? -14.549 -6.128 10.828 1.00 76.31 87 GLY A CA 1
ATOM 704 C C . GLY A 1 87 ? -13.125 -5.592 11.002 1.00 76.31 87 GLY A C 1
ATOM 705 O O . GLY A 1 87 ? -12.859 -4.984 12.036 1.00 76.31 87 GLY A O 1
ATOM 706 N N . ALA A 1 88 ? -12.234 -5.745 10.012 1.00 84.12 88 ALA A N 1
ATOM 707 C CA . ALA A 1 88 ? -10.905 -5.139 10.066 1.00 84.12 88 ALA A CA 1
ATOM 708 C C . ALA A 1 88 ? -10.988 -3.619 10.283 1.00 84.12 88 ALA A C 1
ATOM 710 O O . ALA A 1 88 ? -11.718 -2.901 9.583 1.00 84.12 88 ALA A O 1
ATOM 711 N N . THR A 1 89 ? -10.211 -3.132 11.247 1.00 89.50 89 THR A N 1
ATOM 712 C CA . THR A 1 89 ? -10.098 -1.706 11.573 1.00 89.50 89 THR A CA 1
ATOM 713 C C . THR A 1 89 ? -9.382 -0.941 10.458 1.00 89.50 89 THR A C 1
ATOM 715 O O . THR A 1 89 ? -8.635 -1.520 9.670 1.00 89.50 89 THR A O 1
ATOM 718 N N . VAL A 1 90 ? -9.537 0.387 10.396 1.00 87.06 90 VAL A N 1
ATOM 719 C CA . VAL A 1 90 ? -8.804 1.216 9.413 1.00 87.06 90 VAL A CA 1
ATOM 720 C C . VAL A 1 90 ? -7.283 1.016 9.490 1.00 87.06 90 VAL A C 1
ATOM 722 O O . VAL A 1 90 ? -6.615 0.983 8.461 1.00 87.06 90 VAL A O 1
ATOM 725 N N . TYR A 1 91 ? -6.745 0.796 10.693 1.00 91.94 91 TYR A N 1
ATOM 726 C CA . TYR A 1 91 ? -5.329 0.506 10.917 1.00 91.94 91 TYR A CA 1
ATOM 727 C C . TYR A 1 91 ? -4.892 -0.804 10.263 1.00 91.94 91 TYR A C 1
ATOM 729 O O . TYR A 1 91 ? -3.896 -0.842 9.543 1.00 91.94 91 TYR A O 1
ATOM 737 N N . GLU A 1 92 ? -5.661 -1.874 10.471 1.00 92.12 92 GLU A N 1
ATOM 738 C CA . GLU A 1 92 ? -5.403 -3.172 9.846 1.00 92.12 92 GLU A CA 1
ATOM 739 C C . GLU A 1 92 ? -5.545 -3.094 8.335 1.00 92.12 92 GLU A C 1
ATOM 741 O O . GLU A 1 92 ? -4.713 -3.639 7.619 1.00 92.12 92 GLU A O 1
ATOM 746 N N . ARG A 1 93 ? -6.541 -2.361 7.837 1.00 90.69 93 ARG A N 1
ATOM 747 C CA . ARG A 1 93 ? -6.737 -2.178 6.402 1.00 90.69 93 ARG A CA 1
ATOM 748 C C . ARG A 1 93 ? -5.565 -1.426 5.754 1.00 90.69 93 ARG A C 1
ATOM 750 O O . ARG A 1 93 ? -5.100 -1.858 4.700 1.00 90.69 93 ARG A O 1
ATOM 757 N N . ILE A 1 94 ? -5.030 -0.376 6.394 1.00 91.56 94 ILE A N 1
ATOM 758 C CA . ILE A 1 94 ? -3.791 0.301 5.954 1.00 91.56 94 ILE A CA 1
ATOM 759 C C . ILE A 1 94 ? -2.622 -0.688 5.945 1.00 91.56 94 ILE A C 1
ATOM 761 O O . ILE A 1 94 ? -1.908 -0.787 4.947 1.00 91.56 94 ILE A O 1
ATOM 765 N N . ALA A 1 95 ? -2.445 -1.445 7.030 1.00 94.38 95 ALA A N 1
ATOM 766 C CA . ALA A 1 95 ? -1.355 -2.404 7.164 1.00 94.38 95 ALA A CA 1
ATOM 767 C C . ALA A 1 95 ? -1.424 -3.518 6.103 1.00 94.38 95 ALA A C 1
ATOM 769 O O . ALA A 1 95 ? -0.405 -3.862 5.505 1.00 94.38 95 ALA A O 1
ATOM 770 N N . ILE A 1 96 ? -2.617 -4.060 5.837 1.00 94.38 96 ILE A N 1
ATOM 771 C CA . ILE A 1 96 ? -2.876 -5.088 4.820 1.00 94.38 96 ILE A CA 1
ATOM 772 C C . ILE A 1 96 ? -2.624 -4.527 3.420 1.00 94.38 96 ILE A C 1
ATOM 774 O O . ILE A 1 96 ? -1.930 -5.154 2.621 1.00 94.38 96 ILE A O 1
ATOM 778 N N . MET A 1 97 ? -3.139 -3.334 3.121 1.00 93.12 97 MET A N 1
ATOM 779 C CA . MET A 1 97 ? -2.904 -2.662 1.845 1.00 93.12 97 MET A CA 1
ATOM 780 C C . MET A 1 97 ? -1.407 -2.441 1.604 1.00 93.12 97 MET A C 1
ATOM 782 O O . MET A 1 97 ? -0.890 -2.819 0.551 1.00 93.12 97 MET A O 1
ATOM 786 N N . HIS A 1 98 ? -0.693 -1.905 2.596 1.00 94.38 98 HIS A N 1
ATOM 787 C CA . HIS A 1 98 ? 0.752 -1.722 2.521 1.00 94.38 98 HIS A CA 1
ATOM 788 C C . HIS A 1 98 ? 1.474 -3.067 2.335 1.00 94.38 9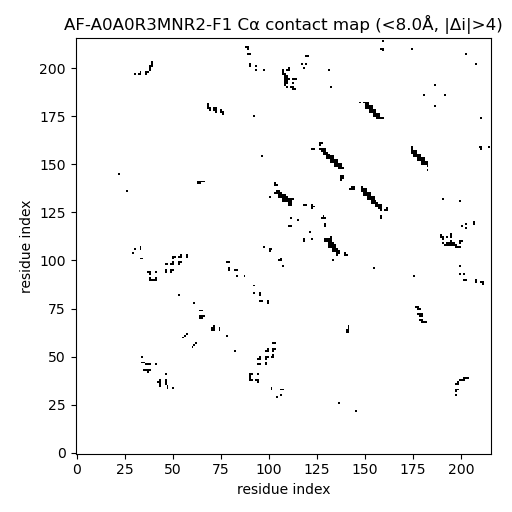8 HIS A C 1
ATOM 790 O O . HIS A 1 98 ? 2.321 -3.191 1.455 1.00 94.38 98 HIS A O 1
ATOM 796 N N . ALA A 1 99 ? 1.081 -4.110 3.071 1.00 95.38 99 ALA A N 1
ATOM 797 C CA . ALA A 1 99 ? 1.635 -5.457 2.942 1.00 95.38 99 ALA A CA 1
ATOM 798 C C . ALA A 1 99 ? 1.463 -6.054 1.531 1.00 95.38 99 ALA A C 1
ATOM 800 O O . ALA A 1 99 ? 2.406 -6.638 0.995 1.00 95.38 99 ALA A O 1
ATOM 801 N N . ILE A 1 100 ? 0.292 -5.890 0.906 1.00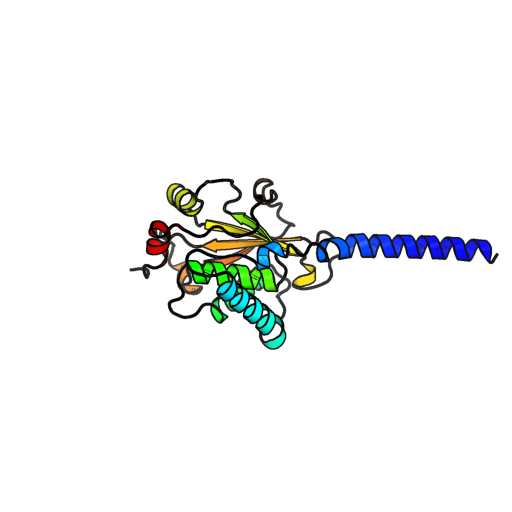 94.00 100 ILE A N 1
ATOM 802 C CA . ILE A 1 100 ? 0.022 -6.344 -0.470 1.00 94.00 100 ILE A CA 1
ATOM 803 C C . ILE A 1 100 ? 0.940 -5.628 -1.464 1.00 94.00 100 ILE A C 1
ATOM 805 O O . ILE A 1 100 ? 1.556 -6.270 -2.318 1.00 94.00 100 ILE A O 1
ATOM 809 N N . LEU A 1 101 ? 1.057 -4.306 -1.336 1.00 92.56 101 LEU A N 1
ATOM 810 C CA . LEU A 1 101 ? 1.884 -3.478 -2.213 1.00 92.56 101 LEU A CA 1
ATOM 811 C C . LEU A 1 101 ? 3.375 -3.799 -2.038 1.00 92.56 101 LEU A C 1
ATOM 813 O O . LEU A 1 101 ? 4.099 -3.990 -3.015 1.00 92.56 101 LEU A O 1
ATOM 817 N N . ARG A 1 102 ? 3.834 -3.995 -0.802 1.00 92.69 102 ARG A N 1
ATOM 818 C CA . ARG A 1 102 ? 5.195 -4.460 -0.511 1.00 92.69 102 ARG A CA 1
ATOM 819 C C . ARG A 1 102 ? 5.465 -5.867 -1.049 1.00 92.69 102 ARG A C 1
ATOM 821 O O . ARG A 1 102 ? 6.567 -6.122 -1.535 1.00 92.69 102 ARG A O 1
ATOM 828 N N . ALA A 1 103 ? 4.487 -6.777 -1.022 1.00 92.50 103 ALA A N 1
ATOM 829 C CA . ALA A 1 103 ? 4.642 -8.131 -1.565 1.00 92.50 103 ALA A CA 1
ATOM 830 C C . ALA A 1 103 ? 4.940 -8.120 -3.074 1.00 92.50 103 ALA A C 1
ATOM 832 O O . ALA A 1 103 ? 5.855 -8.807 -3.526 1.00 92.50 103 ALA A O 1
ATOM 833 N N . ILE A 1 104 ? 4.265 -7.257 -3.840 1.00 89.44 104 ILE A N 1
ATOM 834 C CA . ILE A 1 104 ? 4.531 -7.078 -5.280 1.00 89.44 104 ILE A CA 1
ATOM 835 C C . ILE A 1 104 ? 5.780 -6.229 -5.568 1.00 89.44 104 ILE A C 1
ATOM 837 O O . ILE A 1 104 ? 6.155 -6.039 -6.723 1.00 89.44 104 ILE A O 1
ATOM 841 N N . GLY A 1 105 ? 6.466 -5.756 -4.525 1.00 88.44 105 GLY A N 1
ATOM 842 C CA . GLY A 1 105 ? 7.684 -4.964 -4.635 1.00 88.44 105 GLY A CA 1
ATOM 843 C C . GLY A 1 105 ? 7.455 -3.475 -4.848 1.00 88.44 105 GLY A C 1
ATOM 844 O O . GLY A 1 105 ? 8.392 -2.800 -5.264 1.00 88.44 105 GLY A O 1
ATOM 845 N N . ALA A 1 106 ? 6.249 -2.973 -4.587 1.00 88.19 106 ALA A N 1
ATOM 846 C CA . ALA A 1 106 ? 5.995 -1.545 -4.585 1.00 88.19 106 ALA A CA 1
ATOM 847 C C . ALA A 1 106 ? 6.669 -0.886 -3.374 1.00 88.19 106 ALA A C 1
ATOM 849 O O . ALA A 1 106 ? 6.782 -1.471 -2.297 1.00 88.19 106 ALA A O 1
ATOM 850 N N . GLU A 1 107 ? 7.127 0.337 -3.557 1.00 87.94 107 GLU A N 1
ATOM 851 C CA . GLU A 1 107 ? 7.785 1.185 -2.576 1.00 87.94 107 GLU A CA 1
ATOM 852 C C . GLU A 1 107 ? 6.833 2.318 -2.217 1.00 87.94 107 GLU A C 1
ATOM 854 O O . GLU A 1 107 ? 6.348 3.001 -3.115 1.00 87.94 107 GLU A O 1
ATOM 859 N N . TYR A 1 108 ? 6.555 2.509 -0.929 1.00 88.94 108 TYR A N 1
ATOM 860 C CA . TYR A 1 108 ? 5.829 3.679 -0.449 1.00 88.94 108 TYR A CA 1
ATOM 861 C C . TYR A 1 108 ? 6.700 4.925 -0.602 1.00 88.94 108 TYR A C 1
ATOM 863 O O . TYR A 1 108 ? 7.884 4.898 -0.264 1.00 88.94 108 TYR A O 1
ATOM 871 N N . LEU A 1 109 ? 6.102 6.009 -1.091 1.00 85.69 109 LEU A N 1
ATOM 872 C CA . LEU A 1 109 ? 6.795 7.265 -1.348 1.00 85.69 109 LEU A CA 1
ATOM 873 C C . LEU A 1 109 ? 6.243 8.401 -0.493 1.00 85.69 109 LEU A C 1
ATOM 875 O O . LEU A 1 109 ? 7.008 9.093 0.183 1.00 85.69 109 LEU A O 1
ATOM 879 N N . SER A 1 110 ? 4.930 8.617 -0.511 1.00 86.06 110 SER A N 1
ATOM 880 C CA . SER A 1 110 ? 4.300 9.744 0.180 1.00 86.06 110 SER A CA 1
ATOM 881 C C . SER A 1 110 ? 2.810 9.517 0.414 1.00 86.06 110 SER A C 1
ATOM 883 O O . SER A 1 110 ? 2.213 8.604 -0.151 1.00 86.06 110 SER A O 1
ATOM 885 N N . THR A 1 111 ? 2.215 10.360 1.259 1.00 86.38 111 THR A N 1
ATOM 886 C CA . THR A 1 111 ? 0.760 10.479 1.411 1.00 86.38 111 THR A CA 1
ATOM 887 C C . THR A 1 111 ? 0.340 11.876 0.966 1.00 86.38 111 THR A C 1
ATOM 889 O O . THR A 1 111 ? 1.025 12.848 1.288 1.00 86.38 111 THR A O 1
ATOM 892 N N . ASP A 1 112 ? -0.729 11.976 0.178 1.00 75.06 112 ASP A N 1
ATOM 893 C CA . ASP A 1 112 ? -1.308 13.200 -0.391 1.00 75.06 112 ASP A CA 1
ATOM 894 C C . ASP A 1 112 ? -0.325 14.086 -1.184 1.00 75.06 112 ASP A C 1
ATOM 896 O O . ASP A 1 112 ? -0.593 15.266 -1.425 1.00 75.06 112 ASP A O 1
ATOM 900 N N . GLY A 1 113 ? 0.843 13.550 -1.563 1.00 57.97 113 GLY A N 1
ATOM 901 C CA . GLY A 1 113 ? 1.922 14.308 -2.206 1.00 57.97 113 GLY A CA 1
ATOM 902 C C . GLY A 1 113 ? 2.466 15.475 -1.368 1.00 57.97 113 GLY A C 1
ATOM 903 O O . GLY A 1 113 ? 3.087 16.379 -1.925 1.00 57.97 113 GLY A O 1
ATOM 904 N N . ARG A 1 114 ? 2.208 15.517 -0.050 1.00 58.25 114 ARG A N 1
ATOM 905 C CA . ARG A 1 114 ? 2.501 16.682 0.807 1.00 58.25 114 ARG A CA 1
ATOM 906 C C . ARG A 1 114 ? 3.038 16.285 2.177 1.00 58.25 114 ARG A C 1
ATOM 908 O O . ARG A 1 114 ? 2.670 15.265 2.744 1.00 58.25 114 ARG A O 1
ATOM 915 N N . THR A 1 115 ? 3.875 17.147 2.749 1.00 60.50 115 THR A N 1
ATOM 916 C CA . THR A 1 115 ? 4.422 17.018 4.111 1.00 60.50 115 THR A CA 1
ATOM 917 C C . THR A 1 115 ? 3.464 17.592 5.162 1.00 60.50 115 THR A C 1
ATOM 919 O O . THR A 1 115 ? 3.873 18.369 6.026 1.00 60.50 115 THR A O 1
ATOM 922 N N . GLU A 1 116 ? 2.167 17.301 5.050 1.00 65.19 116 GLU A N 1
ATOM 923 C CA . GLU A 1 116 ? 1.197 17.713 6.070 1.00 65.19 116 GLU A CA 1
ATOM 924 C C . GLU A 1 116 ? 1.438 16.912 7.361 1.00 65.19 116 GLU A C 1
ATOM 926 O O . GLU A 1 116 ? 1.788 15.734 7.316 1.00 65.19 116 GLU A O 1
ATOM 931 N N . ALA A 1 117 ? 1.276 17.558 8.521 1.00 68.50 117 ALA A N 1
ATOM 932 C CA . ALA A 1 117 ? 1.509 16.916 9.819 1.00 68.50 117 ALA A CA 1
ATOM 933 C C . ALA A 1 117 ? 0.499 15.788 10.114 1.00 68.50 117 ALA A C 1
ATOM 935 O O . ALA A 1 117 ? 0.833 14.844 10.824 1.00 68.50 117 ALA A O 1
ATOM 936 N N . ASP A 1 118 ? -0.712 15.884 9.551 1.00 81.31 118 ASP A N 1
ATOM 937 C CA . ASP A 1 118 ? -1.752 14.855 9.606 1.00 81.31 118 ASP A CA 1
ATOM 938 C C . ASP A 1 118 ? -2.530 14.822 8.271 1.00 81.31 118 ASP A C 1
ATOM 940 O O . ASP A 1 118 ? -3.366 15.703 8.025 1.00 81.31 118 ASP A O 1
ATOM 944 N N . PRO A 1 119 ? -2.271 13.834 7.393 1.00 83.94 119 PRO A N 1
ATOM 945 C CA . PRO A 1 119 ? -2.934 13.747 6.095 1.00 83.94 119 PRO A CA 1
ATOM 946 C C . PRO A 1 119 ? -4.425 13.411 6.206 1.00 83.94 119 PRO A C 1
ATOM 948 O O . PRO A 1 119 ? -5.195 13.785 5.329 1.00 83.94 119 PRO A O 1
ATOM 951 N N . PHE A 1 120 ? -4.880 12.778 7.291 1.00 85.31 120 PHE A N 1
ATOM 952 C CA . PHE A 1 120 ? -6.294 12.429 7.454 1.00 85.31 120 PHE A CA 1
ATOM 953 C C . PHE A 1 120 ? -7.136 13.673 7.751 1.00 85.31 120 PHE A C 1
ATOM 955 O O . PHE A 1 120 ? -8.199 13.874 7.162 1.00 85.31 120 PHE A O 1
ATOM 962 N N . GLU A 1 121 ? -6.643 14.555 8.621 1.00 82.94 121 GLU A N 1
ATOM 963 C CA . GLU A 1 121 ? -7.279 15.851 8.875 1.00 82.94 121 GLU A CA 1
ATOM 964 C C . GLU A 1 121 ? -7.170 16.795 7.668 1.00 82.94 121 GLU A C 1
ATOM 966 O O . GLU A 1 121 ? -8.098 17.561 7.379 1.00 82.94 121 GLU A O 1
ATOM 971 N N . GLY A 1 122 ? -6.047 16.737 6.951 1.00 82.06 122 GLY A N 1
ATOM 972 C CA . GLY A 1 122 ? -5.813 17.484 5.720 1.00 82.06 122 GLY A CA 1
ATOM 973 C C . GLY A 1 122 ? -6.785 17.120 4.599 1.00 82.06 122 GLY A C 1
ATOM 974 O O . GLY A 1 122 ? -7.422 18.011 4.020 1.00 82.06 122 GLY A O 1
ATOM 975 N N . ALA A 1 123 ? -6.939 15.824 4.324 1.00 81.25 123 ALA A N 1
ATOM 976 C CA . ALA A 1 123 ? -7.880 15.287 3.346 1.00 81.25 123 ALA A CA 1
ATOM 977 C C . ALA A 1 123 ? -9.327 15.669 3.696 1.00 81.25 123 ALA A C 1
ATOM 979 O O . ALA A 1 123 ? -10.040 16.225 2.853 1.00 81.25 123 ALA A O 1
ATOM 980 N N . ARG A 1 124 ? -9.712 15.547 4.976 1.00 81.69 124 ARG A N 1
ATOM 981 C CA . ARG A 1 124 ? -11.033 15.963 5.478 1.00 81.69 124 ARG A CA 1
ATOM 982 C C . ARG A 1 124 ? -11.335 17.429 5.185 1.00 81.69 124 ARG A C 1
ATOM 984 O O . ARG A 1 124 ? -12.385 17.760 4.633 1.00 81.69 124 ARG A O 1
ATOM 991 N N . LYS A 1 125 ? -10.421 18.338 5.545 1.00 83.38 125 LYS A N 1
ATOM 992 C CA . LYS A 1 125 ? -10.598 19.787 5.310 1.00 83.38 125 LYS A CA 1
ATOM 993 C C . LYS A 1 125 ? -10.772 20.105 3.826 1.00 83.38 125 LYS A C 1
ATOM 995 O O . LYS A 1 125 ? -11.507 21.027 3.479 1.00 83.38 125 LYS A O 1
ATOM 1000 N N . ARG A 1 126 ? -10.114 19.332 2.962 1.00 83.06 126 ARG A N 1
ATOM 1001 C CA . ARG A 1 126 ? -10.181 19.459 1.504 1.00 83.06 126 ARG A CA 1
ATOM 1002 C C . ARG A 1 126 ? -11.363 18.709 0.882 1.00 83.06 126 ARG A C 1
ATOM 1004 O O . ARG A 1 126 ? -11.578 18.869 -0.317 1.00 83.06 126 ARG A O 1
ATOM 1011 N N . ARG A 1 127 ? -12.125 17.938 1.670 1.00 81.38 127 ARG A N 1
ATOM 1012 C CA . ARG A 1 127 ? -13.159 17.001 1.202 1.00 81.38 127 ARG A CA 1
ATOM 1013 C C . ARG A 1 127 ? -12.616 16.073 0.113 1.00 81.38 127 ARG A C 1
ATOM 1015 O O . ARG A 1 127 ? -13.170 15.998 -0.983 1.00 81.38 127 ARG A O 1
ATOM 1022 N N . ARG A 1 128 ? -11.491 15.422 0.408 1.00 81.94 128 ARG A N 1
ATOM 1023 C CA . ARG A 1 128 ? -10.834 14.438 -0.458 1.00 81.94 128 ARG A CA 1
ATOM 1024 C C . ARG A 1 128 ? -10.548 13.150 0.302 1.00 81.94 128 ARG A C 1
ATOM 1026 O O . ARG A 1 128 ? -10.558 13.142 1.528 1.00 81.94 128 ARG A O 1
ATOM 1033 N N . ASP A 1 129 ? -10.287 12.096 -0.456 1.00 83.50 129 ASP A N 1
ATOM 1034 C CA . ASP A 1 129 ? -9.737 10.850 0.067 1.00 83.50 129 ASP A CA 1
ATOM 1035 C C . ASP A 1 129 ? -8.285 11.046 0.508 1.00 83.50 129 ASP A C 1
ATOM 1037 O O . ASP A 1 129 ? -7.612 11.973 0.053 1.00 83.50 129 ASP A O 1
ATOM 1041 N N . VAL A 1 130 ? -7.810 10.149 1.370 1.00 84.50 130 VAL A N 1
ATOM 1042 C CA . VAL A 1 130 ? -6.387 10.057 1.716 1.00 84.50 130 VAL A CA 1
ATOM 1043 C C . VAL A 1 130 ? -5.703 9.173 0.686 1.00 84.50 130 VAL A C 1
ATOM 1045 O O . VAL A 1 130 ? -6.099 8.019 0.513 1.00 84.50 130 VAL A O 1
ATOM 1048 N N . GLU A 1 131 ? -4.673 9.686 0.024 1.00 86.31 131 GLU A N 1
ATOM 1049 C CA . GLU A 1 131 ? -3.979 9.007 -1.069 1.00 86.31 131 GLU A CA 1
ATOM 1050 C C . GLU A 1 131 ? -2.559 8.616 -0.646 1.00 86.31 131 GLU A C 1
ATOM 1052 O O . GLU A 1 131 ? -1.724 9.454 -0.332 1.00 86.31 131 GLU A O 1
ATOM 1057 N N . PHE A 1 132 ? -2.252 7.325 -0.648 1.00 87.38 132 PHE A N 1
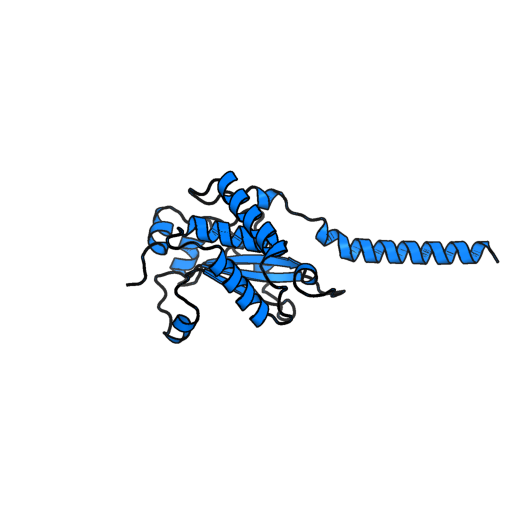ATOM 1058 C CA . PHE A 1 132 ? -0.926 6.768 -0.412 1.00 87.38 132 PHE A CA 1
ATOM 1059 C C . PHE A 1 132 ? -0.281 6.433 -1.749 1.00 87.38 132 PHE A C 1
ATOM 1061 O O . PHE A 1 132 ? -0.799 5.620 -2.518 1.00 87.38 132 PHE A O 1
ATOM 1068 N N . HIS A 1 133 ? 0.870 7.031 -2.021 1.00 86.38 133 HIS A N 1
ATOM 1069 C CA . HIS A 1 133 ? 1.561 6.886 -3.292 1.00 86.38 133 HIS A CA 1
ATOM 1070 C C . HIS A 1 133 ? 2.661 5.855 -3.187 1.00 86.38 133 HIS A C 1
ATOM 1072 O O . HIS A 1 133 ? 3.510 5.891 -2.291 1.00 86.38 133 HIS A O 1
ATOM 1078 N N . TYR A 1 134 ? 2.644 4.953 -4.155 1.00 86.50 134 TYR A N 1
ATOM 1079 C CA . TYR A 1 134 ? 3.608 3.892 -4.295 1.00 86.50 134 TYR A CA 1
ATOM 1080 C C . TYR A 1 134 ? 4.185 3.888 -5.695 1.00 86.50 134 TYR A C 1
ATOM 1082 O O . TYR A 1 134 ? 3.534 4.276 -6.664 1.00 86.50 134 TYR A O 1
ATOM 1090 N N . ARG A 1 135 ? 5.395 3.357 -5.799 1.00 84.44 135 ARG A N 1
ATOM 1091 C CA . ARG A 1 135 ? 6.060 3.101 -7.067 1.00 84.44 135 ARG A CA 1
ATOM 1092 C C . ARG A 1 135 ? 6.500 1.657 -7.139 1.00 84.44 135 ARG A C 1
ATOM 1094 O O . ARG A 1 135 ? 7.081 1.141 -6.192 1.00 84.44 135 ARG A O 1
ATOM 1101 N N . VAL A 1 136 ? 6.275 1.007 -8.267 1.00 83.06 136 VAL A N 1
ATOM 1102 C CA . VAL A 1 136 ? 6.704 -0.372 -8.507 1.00 83.06 136 VAL A CA 1
ATOM 1103 C C . VAL A 1 136 ? 7.400 -0.480 -9.855 1.00 83.06 136 VAL A C 1
ATOM 1105 O O . VAL A 1 136 ? 7.158 0.318 -10.754 1.00 83.06 136 VAL A O 1
ATOM 1108 N N . ASP A 1 137 ? 8.307 -1.441 -9.992 1.00 80.75 137 ASP A N 1
ATOM 1109 C CA . ASP A 1 137 ? 8.848 -1.807 -11.301 1.00 80.75 137 ASP A CA 1
ATOM 1110 C C . ASP A 1 137 ? 7.799 -2.656 -12.040 1.00 80.75 137 ASP A C 1
ATOM 1112 O O . ASP A 1 137 ? 7.429 -3.728 -11.557 1.00 80.75 137 ASP A O 1
ATOM 1116 N N . ILE A 1 138 ? 7.315 -2.197 -13.195 1.00 76.56 138 ILE A N 1
ATOM 1117 C CA . ILE A 1 138 ? 6.286 -2.864 -14.007 1.00 76.56 138 ILE A CA 1
ATOM 1118 C C . ILE A 1 138 ? 6.699 -4.280 -14.427 1.00 76.56 138 ILE A C 1
ATOM 1120 O O . ILE A 1 138 ? 5.851 -5.165 -14.579 1.00 76.56 138 ILE A O 1
ATOM 1124 N N . ASN A 1 139 ? 8.008 -4.546 -14.506 1.00 76.81 139 ASN A N 1
ATOM 1125 C CA . ASN A 1 139 ? 8.536 -5.877 -14.798 1.00 76.81 139 ASN A CA 1
ATOM 1126 C C . ASN A 1 139 ? 8.242 -6.871 -13.666 1.00 76.81 139 ASN A C 1
ATOM 1128 O O . ASN A 1 139 ? 8.299 -8.079 -13.888 1.00 76.81 139 ASN A O 1
ATOM 1132 N N . ARG A 1 140 ? 7.909 -6.389 -12.459 1.00 75.38 140 ARG A N 1
ATOM 1133 C CA . ARG A 1 140 ? 7.424 -7.217 -11.343 1.00 75.38 140 ARG A CA 1
ATOM 1134 C C . ARG A 1 140 ? 5.940 -7.557 -11.448 1.00 75.38 140 ARG A C 1
ATOM 1136 O O . ARG A 1 140 ? 5.494 -8.471 -10.757 1.00 75.38 140 ARG A O 1
ATOM 1143 N N . LEU A 1 141 ? 5.181 -6.829 -12.266 1.00 74.75 141 LEU A N 1
ATOM 1144 C CA . LEU A 1 141 ? 3.742 -7.026 -12.407 1.00 74.75 141 LEU A CA 1
ATOM 1145 C C . LEU A 1 141 ? 3.409 -7.945 -13.582 1.00 74.75 141 LEU A C 1
ATOM 1147 O O . LEU A 1 141 ? 2.653 -8.897 -13.394 1.00 74.75 141 LEU A O 1
ATOM 1151 N N . VAL A 1 142 ? 3.965 -7.678 -14.772 1.00 70.81 142 VAL A N 1
ATOM 1152 C CA . VAL A 1 142 ? 3.434 -8.279 -16.009 1.00 70.81 142 VAL A CA 1
ATOM 1153 C C . VAL A 1 142 ? 4.484 -8.852 -16.961 1.00 70.81 142 VAL A C 1
ATOM 1155 O O . VAL A 1 142 ? 4.457 -10.047 -17.251 1.00 70.81 142 VAL A O 1
ATOM 1158 N N . PHE A 1 143 ? 5.383 -8.026 -17.502 1.00 68.19 143 PHE A N 1
ATOM 1159 C CA . PHE A 1 143 ? 6.348 -8.438 -18.529 1.00 68.19 143 PHE A CA 1
ATOM 1160 C C . PHE A 1 143 ? 7.560 -7.502 -18.559 1.00 68.19 143 PHE A C 1
ATOM 1162 O O . PHE A 1 143 ? 7.461 -6.355 -18.141 1.00 68.19 143 PHE A O 1
ATOM 1169 N N . PHE A 1 144 ? 8.692 -7.982 -19.084 1.00 68.94 144 PHE A N 1
ATOM 1170 C CA . PHE A 1 144 ? 9.911 -7.192 -19.244 1.00 68.94 144 PHE A CA 1
ATOM 1171 C C . PHE A 1 144 ? 9.727 -6.039 -20.248 1.00 68.94 144 PHE A C 1
ATOM 1173 O O . PHE A 1 144 ? 9.697 -6.244 -21.460 1.00 68.94 144 PHE A O 1
ATOM 1180 N N . GLN A 1 145 ? 9.669 -4.812 -19.748 1.00 66.06 145 GLN A N 1
ATOM 1181 C CA . GLN A 1 145 ? 9.835 -3.580 -20.504 1.00 66.06 145 GLN A CA 1
ATOM 1182 C C . GLN A 1 145 ? 11.258 -3.041 -20.309 1.00 66.06 145 GLN A C 1
ATOM 1184 O O . GLN A 1 145 ? 11.753 -3.034 -19.179 1.00 66.06 145 GLN A O 1
ATOM 1189 N N . PRO A 1 146 ? 11.941 -2.597 -21.382 1.00 60.53 146 PRO A N 1
ATOM 1190 C CA . PRO A 1 146 ? 13.275 -2.025 -21.266 1.00 60.53 146 PRO A CA 1
ATOM 1191 C C . PRO A 1 146 ? 13.240 -0.630 -20.621 1.00 60.53 146 PRO A C 1
ATOM 1193 O O . PRO A 1 146 ? 13.972 -0.422 -19.663 1.00 60.53 146 PRO A O 1
ATOM 1196 N N . TYR A 1 147 ? 12.383 0.299 -21.076 1.00 60.69 147 TYR A N 1
ATOM 1197 C CA . TYR A 1 147 ? 12.184 1.648 -20.506 1.00 60.69 147 TYR A CA 1
ATOM 1198 C C . TYR A 1 147 ? 10.877 2.296 -21.030 1.00 60.69 147 TYR A C 1
ATOM 1200 O O . TYR A 1 147 ? 10.539 2.029 -22.186 1.00 60.69 147 TYR A O 1
ATOM 1208 N N . PRO A 1 148 ? 10.208 3.200 -20.269 1.00 61.31 148 PRO A N 1
ATOM 1209 C CA . PRO A 1 148 ? 10.294 3.368 -18.811 1.00 61.31 148 PRO A CA 1
ATOM 1210 C C . PRO A 1 148 ? 9.690 2.154 -18.084 1.00 61.31 148 PRO A C 1
ATOM 1212 O O . PRO A 1 148 ? 8.874 1.438 -18.646 1.00 61.31 148 PRO A O 1
ATOM 1215 N N . ARG A 1 149 ? 10.142 1.889 -16.851 1.00 70.06 149 ARG A N 1
ATOM 1216 C CA . ARG A 1 149 ? 9.809 0.654 -16.104 1.00 70.06 149 ARG A CA 1
ATOM 1217 C C . ARG A 1 149 ? 9.122 0.893 -14.772 1.00 70.06 149 ARG A C 1
ATOM 1219 O O . ARG A 1 149 ? 8.845 -0.054 -14.054 1.00 70.06 149 ARG A O 1
ATOM 1226 N N . GLN A 1 150 ? 8.956 2.146 -14.381 1.00 74.19 150 GLN A N 1
ATOM 1227 C CA . GLN A 1 150 ? 8.299 2.462 -13.124 1.00 74.19 150 GLN A CA 1
ATOM 1228 C C . GLN A 1 150 ? 6.800 2.574 -13.381 1.00 74.19 150 GLN A C 1
ATOM 1230 O O . GLN A 1 150 ? 6.379 2.876 -14.491 1.00 74.19 150 GLN A O 1
ATOM 1235 N N . GLU A 1 151 ? 6.014 2.312 -12.357 1.00 77.00 151 GLU A N 1
ATOM 1236 C CA . GLU A 1 151 ? 4.564 2.352 -12.409 1.00 77.00 151 GLU A CA 1
ATOM 1237 C C . GLU A 1 151 ? 4.060 2.905 -11.078 1.00 77.00 151 GLU A C 1
ATOM 1239 O O . GLU A 1 151 ? 4.610 2.547 -10.027 1.00 77.00 151 GLU A O 1
ATOM 1244 N N . TRP A 1 152 ? 3.066 3.797 -11.112 1.00 78.62 152 TRP A N 1
ATOM 1245 C CA . TRP A 1 152 ? 2.555 4.444 -9.905 1.00 78.62 152 TRP A CA 1
ATOM 1246 C C . TRP A 1 152 ? 1.272 3.776 -9.462 1.00 78.62 152 TRP A C 1
ATOM 1248 O O . TRP A 1 152 ? 0.347 3.548 -10.235 1.00 78.62 152 TRP A O 1
ATOM 1258 N N . ILE A 1 153 ? 1.214 3.468 -8.175 1.00 82.06 153 ILE A N 1
ATOM 1259 C CA . ILE A 1 153 ? 0.017 2.918 -7.561 1.00 82.06 153 ILE A CA 1
ATOM 1260 C C . ILE A 1 153 ? -0.431 3.900 -6.493 1.00 82.06 153 ILE A C 1
ATOM 1262 O O . ILE A 1 153 ? 0.317 4.217 -5.568 1.00 82.06 153 ILE A O 1
ATOM 1266 N N . ILE A 1 154 ? -1.666 4.362 -6.627 1.00 84.44 154 ILE A N 1
ATOM 1267 C CA . ILE A 1 154 ? -2.340 5.195 -5.646 1.00 84.44 154 ILE A CA 1
ATOM 1268 C C . ILE A 1 154 ? -3.283 4.295 -4.866 1.00 84.44 154 ILE A C 1
ATOM 1270 O O . ILE A 1 154 ? -4.259 3.755 -5.386 1.00 84.44 154 ILE A O 1
ATOM 1274 N N . ALA A 1 155 ? -2.970 4.115 -3.597 1.00 85.69 155 ALA A N 1
ATOM 1275 C CA . ALA A 1 155 ? -3.831 3.439 -2.653 1.00 85.69 155 ALA A CA 1
ATOM 1276 C C . ALA A 1 155 ? -4.627 4.511 -1.906 1.00 85.69 155 ALA A C 1
ATOM 1278 O O . ALA A 1 155 ? -4.042 5.420 -1.345 1.00 85.69 155 ALA A O 1
ATOM 1279 N N . THR A 1 156 ? -5.947 4.454 -1.911 1.00 84.44 156 THR A N 1
ATOM 1280 C CA . THR A 1 156 ? -6.823 5.508 -1.397 1.00 84.44 156 THR A CA 1
ATOM 1281 C C . THR A 1 156 ? -7.658 4.990 -0.243 1.00 84.44 156 THR A C 1
ATOM 1283 O O . THR A 1 156 ? -8.252 3.917 -0.369 1.00 84.44 156 THR A O 1
ATOM 1286 N N . ILE A 1 157 ? -7.795 5.779 0.817 1.00 83.50 157 ILE A N 1
ATOM 1287 C CA . ILE A 1 157 ? -8.811 5.583 1.851 1.00 83.50 157 ILE A CA 1
ATOM 1288 C C . ILE A 1 157 ? -9.899 6.624 1.662 1.00 83.50 157 ILE A C 1
ATOM 1290 O O . ILE A 1 157 ? -9.641 7.825 1.680 1.00 83.50 157 ILE A O 1
ATOM 1294 N N . GLN A 1 158 ? -11.115 6.131 1.486 1.00 80.25 158 GLN A N 1
ATOM 1295 C CA . GLN A 1 158 ? -12.305 6.922 1.260 1.00 80.25 158 GLN A CA 1
ATOM 1296 C C . GLN A 1 158 ? -12.707 7.646 2.540 1.00 80.25 158 GLN A C 1
ATOM 1298 O O . GLN A 1 158 ? -12.924 6.995 3.566 1.00 80.25 158 GLN A O 1
ATOM 1303 N N . ASP A 1 159 ? -12.840 8.972 2.475 1.00 76.19 159 ASP A N 1
ATOM 1304 C CA . ASP A 1 159 ? -13.398 9.734 3.596 1.00 76.19 159 ASP A CA 1
ATOM 1305 C C . ASP A 1 159 ? -14.911 9.437 3.704 1.00 76.19 159 ASP A C 1
ATOM 1307 O O . ASP A 1 159 ? -15.640 9.620 2.719 1.00 76.19 159 ASP A O 1
ATOM 1311 N N . PRO A 1 160 ? -15.398 8.966 4.870 1.00 72.94 160 PRO A N 1
ATOM 1312 C CA . PRO A 1 160 ? -16.802 8.604 5.063 1.00 72.94 160 PRO A CA 1
ATOM 1313 C C . PRO A 1 160 ? -17.768 9.791 4.932 1.00 72.94 160 PRO A C 1
ATOM 1315 O O . PRO A 1 160 ? -18.949 9.582 4.659 1.00 72.94 160 PRO A O 1
ATOM 1318 N N . ASP A 1 161 ? -17.291 11.028 5.098 1.00 74.69 161 ASP A N 1
ATOM 1319 C CA . ASP A 1 161 ? -18.139 12.223 5.052 1.00 74.69 161 ASP A CA 1
ATOM 1320 C C . ASP A 1 161 ? -18.337 12.765 3.626 1.00 74.69 161 ASP A C 1
ATOM 1322 O O . ASP A 1 161 ? -19.082 13.729 3.423 1.00 74.69 161 ASP A O 1
ATOM 1326 N N . ILE A 1 162 ? -17.679 12.177 2.620 1.00 72.88 162 ILE A N 1
ATOM 1327 C CA . ILE A 1 162 ? -17.826 12.590 1.222 1.00 72.88 162 ILE A CA 1
ATOM 1328 C C . ILE A 1 162 ? -18.991 11.816 0.585 1.00 72.88 162 ILE A C 1
ATOM 1330 O O . ILE A 1 162 ? -18.882 10.606 0.375 1.00 72.88 162 ILE A O 1
ATOM 1334 N N . PRO A 1 163 ? -20.102 12.482 0.211 1.00 68.06 163 PRO A N 1
ATOM 1335 C CA . PRO A 1 163 ? -21.216 11.814 -0.450 1.00 68.06 163 PRO A CA 1
ATOM 1336 C C . PRO A 1 163 ? -20.790 11.330 -1.840 1.00 68.06 163 PRO A C 1
ATOM 1338 O O . PRO A 1 163 ? -20.371 12.126 -2.684 1.00 68.06 163 PRO A O 1
ATOM 1341 N N . ARG A 1 164 ? -20.919 10.023 -2.096 1.00 64.50 164 ARG A N 1
ATOM 1342 C CA . ARG A 1 164 ? -20.619 9.421 -3.403 1.00 64.50 164 ARG A CA 1
ATOM 1343 C C . ARG A 1 164 ? -21.896 9.057 -4.161 1.00 64.50 164 ARG A C 1
ATOM 1345 O O . ARG A 1 164 ? -22.824 8.5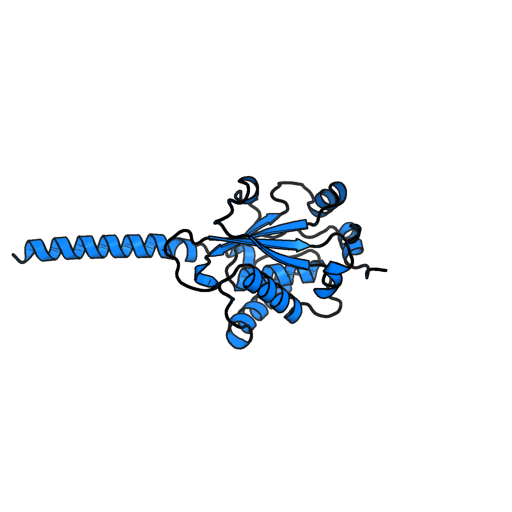22 -3.555 1.00 64.50 164 ARG A O 1
ATOM 1352 N N . PRO A 1 165 ? -21.953 9.288 -5.486 1.00 56.09 165 PRO A N 1
ATOM 1353 C CA . PRO A 1 165 ? -23.069 8.825 -6.303 1.00 56.09 165 PRO A CA 1
ATOM 1354 C C . PRO A 1 165 ? -23.162 7.289 -6.291 1.00 56.09 165 PRO A C 1
ATOM 1356 O O . PRO A 1 165 ? -22.151 6.584 -6.285 1.00 56.09 165 PRO A O 1
ATOM 1359 N N . GLU A 1 166 ? -24.385 6.750 -6.313 1.00 45.38 166 GLU A N 1
ATOM 1360 C CA . GLU A 1 166 ? -24.667 5.311 -6.130 1.00 45.38 166 GLU A CA 1
ATOM 1361 C C . GLU A 1 166 ? -24.005 4.379 -7.155 1.00 45.38 166 GLU A C 1
ATOM 1363 O O . GLU A 1 166 ? -23.856 3.189 -6.892 1.00 45.38 166 GLU A O 1
ATOM 1368 N N . ILE A 1 167 ? -23.526 4.913 -8.281 1.00 44.19 167 ILE A N 1
ATOM 1369 C CA . ILE A 1 167 ? -22.802 4.171 -9.327 1.00 44.19 167 ILE A CA 1
ATOM 1370 C C . ILE A 1 167 ? -21.552 3.468 -8.750 1.00 44.19 167 ILE A C 1
ATOM 1372 O O . ILE A 1 167 ? -21.145 2.408 -9.221 1.00 44.19 167 ILE A O 1
ATOM 1376 N N . THR A 1 168 ? -20.982 4.009 -7.670 1.00 45.56 168 THR A N 1
ATOM 1377 C CA . THR A 1 168 ? -19.814 3.453 -6.968 1.00 45.56 168 THR A CA 1
ATOM 1378 C C . THR A 1 168 ? -20.129 2.243 -6.071 1.00 45.56 168 THR A C 1
ATOM 1380 O O . THR A 1 168 ? -19.210 1.496 -5.741 1.00 45.56 168 THR A O 1
ATOM 1383 N N . LYS A 1 169 ? -21.404 1.979 -5.729 1.00 40.78 169 LYS A N 1
ATOM 1384 C CA . LYS A 1 169 ? -21.812 0.829 -4.888 1.00 40.78 169 LYS A CA 1
ATOM 1385 C C . LYS A 1 169 ? -21.577 -0.533 -5.563 1.00 40.78 169 LYS A C 1
ATOM 1387 O O . LYS A 1 169 ? -21.468 -1.544 -4.877 1.00 40.78 169 LYS A O 1
ATOM 1392 N N . LEU A 1 170 ? -21.440 -0.568 -6.894 1.00 39.72 170 LEU A N 1
ATOM 1393 C CA . LEU A 1 170 ? -21.136 -1.784 -7.666 1.00 39.72 170 LEU A CA 1
ATOM 1394 C C . LEU A 1 170 ? -19.758 -2.389 -7.349 1.00 39.72 170 LEU A C 1
ATOM 1396 O O . LEU A 1 170 ? -19.538 -3.567 -7.618 1.00 39.72 170 LEU A O 1
ATOM 1400 N N . TYR A 1 171 ? -18.841 -1.612 -6.763 1.00 44.41 171 TYR A N 1
ATOM 1401 C CA . TYR A 1 171 ? -17.483 -2.059 -6.436 1.00 44.41 171 TYR A CA 1
ATOM 1402 C C . TYR A 1 171 ? -17.274 -2.437 -4.968 1.00 44.41 171 TYR A C 1
ATOM 1404 O O . TYR A 1 171 ? -16.131 -2.605 -4.543 1.00 44.41 171 TYR A O 1
ATOM 1412 N N . GLY A 1 172 ? -18.368 -2.659 -4.236 1.00 41.81 172 GLY A N 1
ATOM 1413 C CA . GLY A 1 172 ? -18.336 -3.147 -2.867 1.00 41.81 172 GLY A CA 1
ATOM 1414 C C . GLY A 1 172 ? -17.949 -2.065 -1.866 1.00 41.81 172 GLY A C 1
ATOM 1415 O O . GLY A 1 172 ? -17.120 -1.197 -2.118 1.00 41.81 172 GLY A O 1
ATOM 1416 N N . ASP A 1 173 ? -18.584 -2.162 -0.711 1.00 42.12 173 ASP A N 1
ATOM 1417 C CA . ASP A 1 173 ? -18.543 -1.291 0.462 1.00 42.12 173 ASP A CA 1
ATOM 1418 C C . ASP A 1 173 ? -17.179 -1.329 1.189 1.00 42.12 173 ASP A C 1
ATOM 1420 O O . ASP A 1 173 ? -17.084 -1.553 2.393 1.00 42.12 173 ASP A O 1
ATOM 1424 N N . ARG A 1 174 ? -16.077 -1.220 0.439 1.00 45.91 174 ARG A N 1
ATOM 1425 C CA . ARG A 1 174 ? -14.716 -1.215 0.973 1.00 45.91 174 ARG A CA 1
ATOM 1426 C C . ARG A 1 174 ? -14.172 0.194 0.827 1.00 45.91 174 ARG A C 1
ATOM 1428 O O . ARG A 1 174 ? -13.838 0.634 -0.270 1.00 45.91 174 ARG A O 1
ATOM 1435 N N . SER A 1 175 ? -14.047 0.878 1.960 1.00 51.00 175 SER A N 1
ATOM 1436 C CA . SER A 1 175 ? -13.509 2.236 2.109 1.00 51.00 175 SER A CA 1
ATOM 1437 C C . SER A 1 175 ? -12.052 2.393 1.661 1.00 51.00 175 SER A C 1
ATOM 1439 O O . SER A 1 175 ? -11.460 3.438 1.890 1.00 51.00 175 SER A O 1
ATOM 1441 N N . ILE A 1 176 ? -11.448 1.380 1.035 1.00 51.06 176 ILE A N 1
ATOM 1442 C CA . ILE A 1 176 ? -10.084 1.423 0.526 1.00 51.06 176 ILE A CA 1
ATOM 1443 C C . ILE A 1 176 ? -10.058 0.881 -0.902 1.00 51.06 176 ILE A C 1
ATOM 1445 O O . ILE A 1 176 ? -10.489 -0.244 -1.163 1.00 51.06 176 ILE A O 1
ATOM 1449 N N . SER A 1 177 ? -9.501 1.664 -1.822 1.00 56.66 177 SER A N 1
ATOM 1450 C CA . SER A 1 177 ? -9.255 1.262 -3.210 1.00 56.66 177 SER A CA 1
ATOM 1451 C C . SER A 1 177 ? -7.785 1.421 -3.561 1.00 56.66 177 SER A C 1
ATOM 1453 O O . SER A 1 177 ? -7.135 2.333 -3.088 1.00 56.66 177 SER A O 1
ATOM 1455 N N . ALA A 1 178 ? -7.246 0.546 -4.403 1.00 52.50 178 ALA A N 1
ATOM 1456 C CA . ALA A 1 178 ? -5.957 0.774 -5.045 1.00 52.50 178 ALA A CA 1
ATOM 1457 C C . ALA A 1 178 ? -6.207 0.968 -6.541 1.00 52.50 178 ALA A C 1
ATOM 1459 O O . ALA A 1 178 ? -6.812 0.108 -7.188 1.00 52.50 178 ALA A O 1
ATOM 1460 N N . ALA A 1 179 ? -5.787 2.113 -7.063 1.00 55.22 179 ALA A N 1
ATOM 1461 C CA . ALA A 1 179 ? -5.833 2.468 -8.469 1.00 55.22 179 ALA A CA 1
ATOM 1462 C C . ALA A 1 179 ? -4.401 2.599 -8.994 1.00 55.22 179 ALA A C 1
ATOM 1464 O O . ALA A 1 179 ? -3.514 3.097 -8.305 1.00 55.22 179 ALA A O 1
ATOM 1465 N N . MET A 1 180 ? -4.171 2.116 -10.208 1.00 47.38 180 MET A N 1
ATOM 1466 C CA . MET A 1 180 ? -2.904 2.295 -10.906 1.00 47.38 180 MET A CA 1
ATOM 1467 C C . MET A 1 180 ? -2.990 3.558 -11.769 1.00 47.38 180 MET A C 1
ATOM 1469 O O . MET A 1 180 ? -4.037 3.810 -12.368 1.00 47.38 180 MET A O 1
ATOM 1473 N N . VAL A 1 181 ? -1.916 4.346 -11.793 1.00 53.16 181 VAL A N 1
ATOM 1474 C CA . VAL A 1 181 ? -1.750 5.519 -12.660 1.00 53.16 181 VAL A CA 1
ATOM 1475 C C . VAL A 1 181 ? -0.441 5.331 -13.428 1.00 53.16 181 VAL A C 1
ATOM 1477 O O . VAL A 1 181 ? 0.639 5.447 -12.846 1.00 53.16 181 VAL A O 1
ATOM 1480 N N . SER A 1 182 ? -0.528 5.029 -14.725 1.00 42.06 182 SER A N 1
ATOM 1481 C CA . SER A 1 182 ? 0.659 4.711 -15.526 1.00 42.06 182 SER A CA 1
ATOM 1482 C C . SER A 1 182 ? 1.457 5.918 -15.997 1.00 42.06 182 SER A C 1
ATOM 1484 O O . SER A 1 182 ? 0.927 6.992 -16.262 1.00 42.06 182 SER A O 1
ATOM 1486 N N . ILE A 1 183 ? 2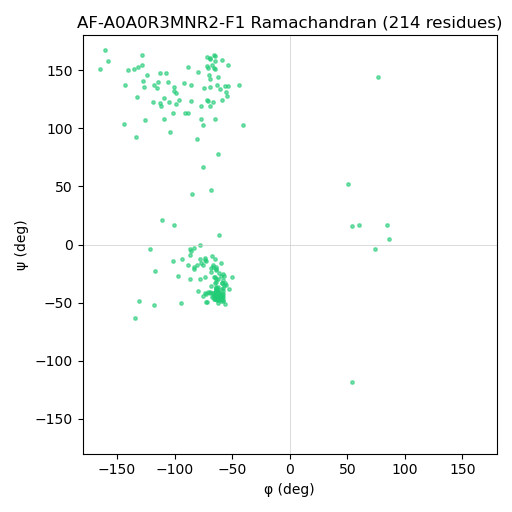.777 5.712 -16.118 1.00 43.47 183 ILE A N 1
ATOM 1487 C CA . ILE A 1 183 ? 3.813 6.720 -16.414 1.00 43.47 183 ILE A CA 1
ATOM 1488 C C . ILE A 1 183 ? 3.691 7.355 -17.804 1.00 43.47 183 ILE A C 1
ATOM 1490 O O . ILE A 1 183 ? 4.324 8.383 -18.057 1.00 43.47 183 ILE A O 1
ATOM 1494 N N . PHE A 1 184 ? 2.875 6.808 -18.705 1.00 44.16 184 PHE A N 1
ATOM 1495 C CA . PHE A 1 184 ? 2.581 7.517 -19.953 1.00 44.16 184 PHE A CA 1
ATOM 1496 C C . PHE A 1 184 ? 1.736 8.779 -19.726 1.00 44.16 184 PHE A C 1
ATOM 1498 O O . PHE A 1 184 ? 1.821 9.698 -20.537 1.00 44.16 184 PHE A O 1
ATOM 1505 N N . ASP A 1 185 ? 1.046 8.876 -18.588 1.00 46.19 185 ASP A N 1
ATOM 1506 C CA . ASP A 1 185 ? 0.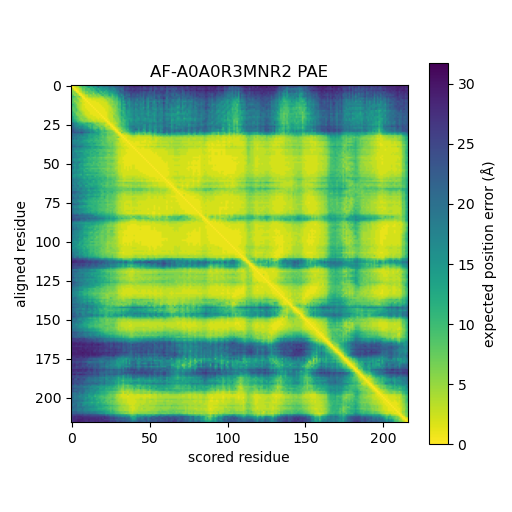436 10.105 -18.099 1.00 46.19 185 ASP A CA 1
ATOM 1507 C C . ASP A 1 185 ? 1.304 10.658 -16.965 1.00 46.19 185 ASP A C 1
ATOM 1509 O O . ASP A 1 185 ? 1.233 10.206 -15.828 1.00 46.19 185 ASP A O 1
ATOM 1513 N N . HIS A 1 186 ? 2.184 11.609 -17.290 1.00 50.69 186 HIS A N 1
ATOM 1514 C CA . HIS A 1 186 ? 3.113 12.267 -16.366 1.00 50.69 186 HIS A CA 1
ATOM 1515 C C . HIS A 1 186 ? 2.465 12.581 -15.004 1.00 50.69 186 HIS A C 1
ATOM 1517 O O . HIS A 1 186 ? 1.735 13.575 -14.904 1.00 50.69 186 HIS A O 1
ATOM 1523 N N . PRO A 1 187 ? 2.733 11.801 -13.935 1.00 53.50 187 PRO A N 1
ATOM 1524 C CA . PRO A 1 187 ? 2.208 12.159 -12.633 1.00 53.50 187 PRO A CA 1
ATOM 1525 C C . PRO A 1 187 ? 2.830 13.508 -12.244 1.00 53.50 187 PRO A C 1
ATOM 1527 O O . PRO A 1 187 ? 4.028 13.720 -12.482 1.00 53.50 187 PRO A O 1
ATOM 1530 N N . PRO A 1 188 ? 2.044 14.443 -11.684 1.00 58.41 188 PRO A N 1
ATOM 1531 C CA . PRO A 1 188 ? 2.563 15.699 -11.165 1.00 58.41 188 PRO A CA 1
ATOM 1532 C C . PRO A 1 188 ? 3.847 15.486 -10.354 1.00 58.41 188 PRO A C 1
ATOM 1534 O O . PRO A 1 188 ? 3.930 14.560 -9.549 1.00 58.41 188 PRO A O 1
ATOM 1537 N N . LEU A 1 189 ? 4.845 16.357 -10.543 1.00 60.91 189 LEU A N 1
ATOM 1538 C CA . LEU A 1 189 ? 6.141 16.320 -9.835 1.00 60.91 189 LEU A CA 1
ATOM 1539 C C . LEU A 1 189 ? 5.995 16.199 -8.306 1.00 60.91 189 LEU A C 1
ATOM 1541 O O . LEU A 1 189 ? 6.847 15.621 -7.632 1.00 60.91 189 LEU A O 1
ATOM 1545 N N . GLU A 1 190 ? 4.886 16.706 -7.776 1.00 58.97 190 GLU A N 1
ATOM 1546 C CA . GLU A 1 190 ? 4.475 16.620 -6.374 1.00 58.97 190 GLU A CA 1
ATOM 1547 C C . GLU A 1 190 ? 4.367 15.163 -5.881 1.00 58.97 190 GLU A C 1
ATOM 1549 O O . GLU A 1 190 ? 4.730 14.857 -4.749 1.00 58.97 190 GLU A O 1
ATOM 1554 N N . PHE A 1 191 ? 3.952 14.233 -6.745 1.00 57.12 191 PHE A N 1
ATOM 1555 C CA . PHE A 1 191 ? 3.848 12.806 -6.430 1.00 57.12 191 PHE A CA 1
ATOM 1556 C C . PHE A 1 191 ? 5.173 12.059 -6.578 1.00 57.12 191 PHE A C 1
ATOM 1558 O O . PHE A 1 191 ? 5.359 11.014 -5.961 1.00 57.12 191 PHE A O 1
ATOM 1565 N N . LEU A 1 192 ? 6.114 12.616 -7.346 1.00 59.56 192 LEU A N 1
ATOM 1566 C CA . LEU A 1 192 ? 7.429 12.026 -7.596 1.00 59.56 192 LEU A CA 1
ATOM 1567 C C . LEU A 1 192 ? 8.413 12.217 -6.438 1.00 59.56 192 LEU A C 1
ATOM 1569 O O . LEU A 1 192 ? 9.478 11.599 -6.442 1.00 59.56 192 LEU A O 1
ATOM 1573 N N . THR A 1 193 ? 8.083 13.076 -5.472 1.00 65.62 193 THR A N 1
ATOM 1574 C CA . THR A 1 193 ? 8.985 13.441 -4.379 1.00 65.62 193 THR A CA 1
ATOM 1575 C C . THR A 1 193 ? 8.775 12.497 -3.192 1.00 65.62 193 THR A C 1
ATOM 1577 O O . THR A 1 193 ? 7.706 12.527 -2.575 1.00 65.62 193 THR A O 1
ATOM 1580 N N . PRO A 1 194 ? 9.765 11.653 -2.836 1.00 69.44 194 PRO A N 1
ATOM 1581 C CA . PRO A 1 194 ? 9.673 10.832 -1.638 1.00 69.44 194 PRO A CA 1
ATOM 1582 C C . PRO A 1 194 ? 9.544 11.730 -0.407 1.00 69.44 194 PRO A C 1
ATOM 1584 O O . PRO A 1 194 ? 10.310 12.674 -0.233 1.00 69.44 194 PRO A O 1
ATOM 1587 N N . SER A 1 195 ? 8.609 11.404 0.479 1.00 71.06 195 SER A N 1
ATOM 1588 C CA . SER A 1 195 ? 8.400 12.118 1.746 1.00 71.06 195 SER A CA 1
ATOM 1589 C C . SER A 1 195 ? 9.558 11.952 2.741 1.00 71.06 195 SER A C 1
ATOM 1591 O O . SER A 1 195 ? 9.572 12.595 3.787 1.00 71.06 195 SER A O 1
ATOM 1593 N N . GLY A 1 196 ? 10.500 11.045 2.458 1.00 73.81 196 GLY A N 1
ATOM 1594 C CA . GLY A 1 196 ? 11.531 10.600 3.399 1.00 73.81 196 GLY A CA 1
ATOM 1595 C C . GLY A 1 196 ? 11.000 9.662 4.490 1.00 73.81 196 GLY A C 1
ATOM 1596 O O . GLY A 1 196 ? 11.783 9.133 5.275 1.00 73.81 196 GLY A O 1
ATOM 1597 N N . GLN A 1 197 ? 9.687 9.417 4.537 1.00 80.69 197 GLN A N 1
ATOM 1598 C CA . GLN A 1 197 ? 9.081 8.458 5.452 1.00 80.69 197 GLN A CA 1
ATOM 1599 C C . GLN A 1 197 ? 9.123 7.054 4.851 1.00 80.69 197 GLN A C 1
ATOM 1601 O O . GLN A 1 197 ? 8.808 6.849 3.682 1.00 80.69 197 GLN A O 1
ATOM 1606 N N . SER A 1 198 ? 9.471 6.068 5.676 1.00 84.44 198 SER A N 1
ATOM 1607 C CA . SER A 1 198 ? 9.469 4.659 5.260 1.00 84.44 198 SER A CA 1
ATOM 1608 C C . SER A 1 198 ? 8.088 4.006 5.364 1.00 84.44 198 SER A C 1
ATOM 1610 O O . SER A 1 198 ? 7.850 2.981 4.736 1.00 84.44 198 SER A O 1
ATOM 1612 N N . CYS A 1 199 ? 7.171 4.585 6.141 1.00 90.19 199 CYS A N 1
ATOM 1613 C CA . CYS A 1 199 ? 5.887 3.970 6.455 1.00 90.19 199 CYS A CA 1
ATOM 1614 C C . CYS A 1 199 ? 4.730 4.917 6.141 1.00 90.19 199 CYS A C 1
ATOM 1616 O O . CYS A 1 199 ? 4.838 6.110 6.441 1.00 90.19 199 CYS A O 1
ATOM 1618 N N . PRO A 1 200 ? 3.613 4.397 5.605 1.00 90.81 200 PRO A N 1
ATOM 1619 C CA . PRO A 1 200 ? 2.373 5.149 5.545 1.00 90.81 200 PRO A CA 1
ATOM 1620 C C . PRO A 1 200 ? 1.951 5.622 6.945 1.00 90.81 200 PRO A C 1
ATOM 1622 O O . PRO A 1 200 ? 2.011 4.837 7.899 1.00 90.81 200 PRO A O 1
ATOM 1625 N N . PRO A 1 201 ? 1.505 6.878 7.088 1.00 90.75 201 PRO A N 1
ATOM 1626 C CA . PRO A 1 201 ? 0.965 7.380 8.336 1.00 90.75 201 PRO A CA 1
ATOM 1627 C C . PRO A 1 201 ? -0.332 6.652 8.688 1.00 90.75 201 PRO A C 1
ATOM 1629 O O . PRO A 1 201 ? -1.082 6.189 7.827 1.00 90.75 201 PRO A O 1
ATOM 1632 N N . SER A 1 202 ? -0.599 6.565 9.985 1.00 89.62 202 SER A N 1
ATOM 1633 C CA . SER A 1 202 ? -1.846 6.025 10.523 1.00 89.62 202 SER A CA 1
ATOM 1634 C C . SER A 1 202 ? -2.706 7.154 11.086 1.00 89.62 202 SER A C 1
ATOM 1636 O O . SER A 1 202 ? -2.143 8.119 11.605 1.00 89.62 202 SER A O 1
ATOM 1638 N N . PRO A 1 203 ? -4.044 7.047 11.020 1.00 88.50 203 PRO A N 1
ATOM 1639 C CA . PRO A 1 203 ? -4.924 8.076 11.562 1.00 88.50 203 PRO A CA 1
ATOM 1640 C C . PRO A 1 203 ? -4.786 8.173 13.085 1.00 88.50 203 PRO A C 1
ATOM 1642 O O . PRO A 1 203 ? -4.535 7.167 13.759 1.00 88.50 203 PRO A O 1
ATOM 1645 N N . SER A 1 204 ? -5.017 9.360 13.654 1.00 88.44 204 SER A N 1
ATOM 1646 C CA . SER A 1 204 ? -5.201 9.478 15.107 1.00 88.44 204 SER A CA 1
ATOM 1647 C C . SER A 1 204 ? -6.390 8.613 15.568 1.00 88.44 204 SER A C 1
ATOM 1649 O O . SER A 1 204 ? -7.257 8.294 14.747 1.00 88.44 204 SER A O 1
ATOM 1651 N N . PRO A 1 205 ? -6.480 8.223 16.851 1.00 88.88 205 PRO A N 1
ATOM 1652 C CA . PRO A 1 205 ? -7.632 7.475 17.361 1.00 88.88 205 PRO A CA 1
ATOM 1653 C C . PRO A 1 205 ? -8.982 8.144 17.053 1.00 88.88 205 PRO A C 1
ATOM 1655 O O . PRO A 1 205 ? -9.945 7.467 16.692 1.00 88.88 205 PRO A O 1
ATOM 1658 N N . GLU A 1 206 ? -9.043 9.475 17.123 1.00 85.56 206 GLU A N 1
ATOM 1659 C CA . GLU A 1 206 ? -10.237 10.269 16.817 1.00 85.56 206 GLU A CA 1
ATOM 1660 C C . GLU A 1 206 ? -10.594 10.203 15.329 1.00 85.56 206 GLU A C 1
ATOM 1662 O O . GLU A 1 206 ? -11.756 9.990 14.974 1.00 85.56 206 GLU A O 1
ATOM 1667 N N . ALA A 1 207 ? -9.600 10.345 14.446 1.00 83.31 207 ALA A N 1
ATOM 1668 C CA . ALA A 1 207 ? -9.805 10.201 13.011 1.00 83.31 207 ALA A CA 1
ATOM 1669 C C . ALA A 1 207 ? -10.212 8.762 12.658 1.00 83.31 207 ALA A C 1
ATOM 1671 O O . ALA A 1 207 ? -11.148 8.554 11.889 1.00 83.31 207 ALA A O 1
ATOM 1672 N N . ALA A 1 208 ? -9.570 7.762 13.265 1.00 85.62 208 ALA A N 1
ATOM 1673 C CA . ALA A 1 208 ? -9.821 6.347 13.019 1.00 85.62 208 ALA A CA 1
ATOM 1674 C C . ALA A 1 208 ? -11.248 5.918 13.373 1.00 85.62 208 ALA A C 1
ATOM 1676 O O . ALA A 1 208 ? -11.843 5.132 12.635 1.00 85.62 208 ALA A O 1
ATOM 1677 N N . ALA A 1 209 ? -11.814 6.459 14.455 1.00 84.81 209 ALA A N 1
ATOM 1678 C CA . ALA A 1 209 ? -13.191 6.188 14.862 1.00 84.81 209 ALA A CA 1
ATOM 1679 C C . ALA A 1 209 ? -14.212 6.546 13.765 1.00 84.81 209 ALA A C 1
ATOM 1681 O O . ALA A 1 209 ? -15.236 5.878 13.632 1.00 84.81 209 ALA A O 1
ATOM 1682 N N . ARG A 1 210 ? -13.915 7.551 12.929 1.00 78.88 210 ARG A N 1
ATOM 1683 C CA . ARG A 1 210 ? -14.778 7.953 11.805 1.00 78.88 210 ARG A CA 1
ATOM 1684 C C . ARG A 1 210 ? -14.771 6.919 10.680 1.00 78.88 210 ARG A C 1
ATOM 1686 O O . ARG A 1 210 ? -15.828 6.584 10.162 1.00 78.88 210 ARG A O 1
ATOM 1693 N N . TYR A 1 211 ? -13.608 6.353 10.359 1.00 76.75 211 TYR A N 1
ATOM 1694 C CA . TYR A 1 211 ? -13.458 5.325 9.317 1.00 76.75 211 TYR A CA 1
ATOM 1695 C C . TYR A 1 211 ? -13.995 3.941 9.721 1.00 76.75 211 TYR A C 1
ATOM 1697 O O . TYR A 1 211 ? -14.096 3.053 8.877 1.00 76.75 211 TYR A O 1
ATOM 1705 N N . GLN A 1 212 ? -14.310 3.735 11.003 1.00 67.50 212 GLN A N 1
ATOM 1706 C CA . GLN A 1 212 ? -14.892 2.491 11.522 1.00 67.50 212 GLN A CA 1
ATOM 1707 C C . GLN A 1 212 ? -16.425 2.522 11.580 1.00 67.50 212 GLN A C 1
ATOM 1709 O O . GLN A 1 212 ? -17.055 1.480 11.775 1.00 67.50 212 GLN A O 1
ATOM 1714 N N . ALA A 1 213 ? -17.044 3.694 11.420 1.00 54.72 213 ALA A N 1
ATOM 1715 C CA . ALA A 1 213 ? -18.491 3.800 11.380 1.00 54.72 213 ALA A CA 1
ATOM 1716 C C . ALA A 1 213 ? -19.005 3.155 10.085 1.00 54.72 213 ALA A C 1
ATOM 1718 O O . ALA A 1 213 ? -18.650 3.586 8.989 1.00 54.72 213 ALA A O 1
ATOM 1719 N N . LYS A 1 214 ? -19.842 2.114 10.204 1.00 48.31 214 LYS A N 1
ATOM 1720 C CA . LYS A 1 214 ? -20.578 1.595 9.044 1.00 48.31 214 LYS A CA 1
ATOM 1721 C C . LYS A 1 214 ? -21.339 2.757 8.392 1.00 48.31 214 LYS A C 1
ATOM 1723 O O . LYS A 1 214 ? -21.940 3.540 9.139 1.00 48.31 214 LYS A O 1
ATOM 1728 N N . PRO A 1 215 ? -21.336 2.872 7.053 1.00 42.56 215 PRO A N 1
ATOM 1729 C CA . PRO A 1 215 ? -22.187 3.844 6.383 1.00 42.56 215 PRO A CA 1
ATOM 1730 C C . PRO A 1 215 ? -23.634 3.621 6.846 1.00 42.56 215 PRO A C 1
ATOM 1732 O O . PRO A 1 215 ? -24.105 2.482 6.892 1.00 42.56 215 PRO A O 1
ATOM 1735 N N . LYS A 1 216 ? -24.279 4.700 7.304 1.00 35.53 216 LYS A N 1
ATOM 1736 C CA . LYS A 1 216 ? -25.691 4.697 7.711 1.00 35.53 216 LYS A CA 1
ATOM 1737 C C . LYS A 1 216 ? -26.607 4.574 6.503 1.00 35.53 216 LYS A C 1
ATOM 1739 O O . LYS A 1 216 ? -26.277 5.180 5.460 1.00 35.53 216 LYS A O 1
#

Secondary structure (DSSP, 8-state):
-HHHHHHHHHHHHHHHHHHHHHHHHHHH---GGGGG--BTTB-HHHHHHHHHHHHHHHHHTPPPPPSSHHHHHHHHHHHHHHH--TT--HHHHHHHHHHHHHHTT-EEEEETTS--S-HHHHHHHHT--EEEEEEEEGGGTTS--SS--EEEEEEEE--TTS---GGGGGG-S-SEEEEEE-TTS---HHHHS--S-SS-----HHHHHHHTSPP-

Foldseek 3Di:
DVVVVVVVVVVVVVVVVVLCCVQCVVVVPLVCVLLQDAFVPRHSVNLVVLLVVLLVCVVPPQDAADPDQVRNQLSLLVQLVVSDDVLDFPRRSQSNSSSNCVSLPKAWFDKPLDPDPAQLVVCVVVVHWIWTKIKDFCCSRHHDDSPDGIWIKIKTFAQLPRDDDCVVPVSPPDRIGIGTDGPVPPDPVSRVHGPPDRYDYYHDPVSRVRSSDRRD

Organism: NCBI:txid722472